Protein AF-A0A916ARJ5-F1 (afdb_monomer_lite)

pLDDT: mean 76.57, std 16.48, range [27.81, 95.62]

Sequence (189 aa):
MEVGPKFLLAALRKKIKDEGLCYSALSEKSGIPLSSIKRHLHNPSLGLDKVLLYLNYLNTDLIELANLANQLQHENEQMLTQEQSALFLEHPYLLDFIYMVTSRNLAPKEIAQMYGLTETSLRFYLRIAEMLGYVEDFGDGLFYRSGRRFLLEEGSALDSLFRERFQKESLSHNINPGICVGRIRLTDS

Foldseek 3Di:
DDFQLQLLLVLLVVQCVVVVHDLVNVCVVLVPDSVVSVVQSPDSPRDPVVSQSSVVVTPDDPVRSRVSSVCVLCVLEDEDDPVRLVVCVVVVVLVVLLCCCAAVVDDLVVVCVVVVNDPVRSVVSQVVCVVVPQWDDPPVDIDGPRRRAYEYDPPPPSNVVVVVVLVVVCVPDPDRDPDDRDYDDDDDD

Radius of gyration: 21.28 Å; chains: 1; bounding box: 46×42×62 Å

Structure (mmCIF, N/CA/C/O backbone):
data_AF-A0A916ARJ5-F1
#
_entry.id   AF-A0A916ARJ5-F1
#
loop_
_atom_site.group_PDB
_atom_site.id
_atom_site.type_symbol
_atom_site.label_atom_id
_atom_site.label_alt_id
_atom_site.label_comp_id
_atom_site.label_asym_id
_atom_site.label_entity_id
_atom_site.label_seq_id
_atom_site.pdbx_PDB_ins_code
_atom_site.Cartn_x
_atom_site.Cartn_y
_atom_site.Cartn_z
_atom_site.occupancy
_atom_site.B_iso_or_equiv
_atom_site.auth_seq_id
_atom_site.auth_comp_id
_atom_site.auth_asym_id
_atom_site.auth_atom_id
_atom_site.pdbx_PDB_model_num
ATOM 1 N N . MET A 1 1 ? -13.486 12.201 -2.885 1.00 54.56 1 MET A N 1
ATOM 2 C CA . MET A 1 1 ? -12.411 11.378 -2.293 1.00 54.56 1 MET A CA 1
ATOM 3 C C . MET A 1 1 ? -12.880 9.936 -2.278 1.00 54.56 1 MET A C 1
ATOM 5 O O . MET A 1 1 ? -13.875 9.658 -1.621 1.00 54.56 1 MET A O 1
ATOM 9 N N . GLU A 1 2 ? -12.231 9.047 -3.027 1.00 68.94 2 GLU A N 1
ATOM 10 C CA . GLU A 1 2 ? -12.530 7.612 -2.981 1.00 68.94 2 GLU A CA 1
ATOM 11 C C . GLU A 1 2 ? -11.503 6.929 -2.068 1.00 68.94 2 GLU A C 1
ATOM 13 O O . GLU A 1 2 ? -10.339 6.749 -2.430 1.00 68.94 2 GLU A O 1
ATOM 18 N N . VAL A 1 3 ? -11.919 6.620 -0.837 1.00 73.06 3 VAL A N 1
ATOM 19 C CA . VAL A 1 3 ? -11.059 6.005 0.180 1.00 73.06 3 VAL A CA 1
ATOM 20 C C . VAL A 1 3 ? -11.433 4.536 0.331 1.00 73.06 3 VAL A C 1
ATOM 22 O O . VAL A 1 3 ? -12.582 4.200 0.618 1.00 73.06 3 VAL A O 1
ATOM 25 N N . GLY A 1 4 ? -10.457 3.645 0.164 1.00 77.94 4 GLY A N 1
ATOM 26 C CA . GLY A 1 4 ? -10.676 2.208 0.287 1.00 77.94 4 GLY A CA 1
ATOM 27 C C . GLY A 1 4 ? -11.067 1.800 1.721 1.00 77.94 4 GLY A C 1
ATOM 28 O O . GLY A 1 4 ? -10.430 2.262 2.672 1.00 77.94 4 GLY A O 1
ATOM 29 N N . PRO A 1 5 ? -12.019 0.861 1.922 1.00 82.00 5 PRO A N 1
ATOM 30 C CA . PRO A 1 5 ? -12.473 0.433 3.256 1.00 82.00 5 PRO A CA 1
ATOM 31 C C . PRO A 1 5 ? -11.344 -0.025 4.194 1.00 82.00 5 PRO A C 1
ATOM 33 O O . PRO A 1 5 ? -11.346 0.262 5.392 1.00 82.00 5 PRO A O 1
ATOM 36 N N . LYS A 1 6 ? -10.312 -0.672 3.636 1.00 85.50 6 LYS A N 1
ATOM 37 C CA . LYS A 1 6 ? -9.121 -1.100 4.385 1.00 85.50 6 LYS A CA 1
ATOM 38 C C . LYS A 1 6 ? -8.342 0.068 5.005 1.00 85.50 6 LYS A C 1
ATOM 40 O O . LYS A 1 6 ? -7.761 -0.098 6.076 1.00 85.50 6 LYS A O 1
ATOM 45 N N . PHE A 1 7 ? -8.330 1.231 4.349 1.00 87.94 7 PHE A N 1
ATOM 46 C CA . PHE A 1 7 ? -7.612 2.419 4.810 1.00 87.94 7 PHE A CA 1
ATOM 47 C C . PHE A 1 7 ? -8.403 3.180 5.868 1.00 87.94 7 PHE A C 1
ATOM 49 O O . PHE A 1 7 ? -7.803 3.643 6.830 1.00 87.94 7 PHE A O 1
ATOM 56 N N . LEU A 1 8 ? -9.737 3.205 5.776 1.00 89.94 8 LEU A N 1
ATOM 57 C CA . LEU A 1 8 ? -10.593 3.680 6.871 1.00 89.94 8 LEU A CA 1
ATOM 58 C C . LEU A 1 8 ? -10.377 2.854 8.146 1.00 89.94 8 LEU A C 1
ATOM 60 O O . LEU A 1 8 ? -10.188 3.411 9.226 1.00 89.94 8 LEU A O 1
ATOM 64 N N . LEU A 1 9 ? -10.309 1.524 8.025 1.00 92.00 9 LEU A N 1
ATOM 65 C CA . LEU A 1 9 ? -10.006 0.648 9.160 1.00 92.00 9 LEU A CA 1
ATOM 66 C C . LEU A 1 9 ? -8.582 0.853 9.706 1.00 92.00 9 LEU A C 1
ATOM 68 O O . LEU A 1 9 ? -8.347 0.755 10.912 1.00 92.00 9 LEU A O 1
ATOM 72 N N . ALA A 1 10 ? -7.606 1.100 8.829 1.00 90.44 10 ALA A N 1
ATOM 73 C CA . ALA A 1 10 ? -6.240 1.419 9.237 1.00 90.44 10 ALA A CA 1
ATOM 74 C C . ALA A 1 10 ? -6.170 2.763 9.979 1.00 90.44 10 ALA A C 1
ATOM 76 O O . ALA A 1 10 ? -5.564 2.821 11.048 1.00 90.44 10 ALA A O 1
ATOM 77 N N . ALA A 1 11 ? -6.849 3.795 9.473 1.00 93.12 11 ALA A N 1
ATOM 78 C CA . ALA A 1 11 ? -6.959 5.103 10.111 1.00 93.12 11 ALA A CA 1
ATOM 79 C C . ALA A 1 11 ? -7.606 5.002 11.492 1.00 93.12 11 ALA A C 1
ATOM 81 O O . ALA A 1 11 ? -7.073 5.543 12.456 1.00 93.12 11 ALA A O 1
ATOM 82 N N . LEU A 1 12 ? -8.689 4.227 11.617 1.00 93.75 12 LEU A N 1
ATOM 83 C CA . LEU A 1 12 ? -9.370 4.020 12.894 1.00 93.75 12 LEU A CA 1
ATOM 84 C C . LEU A 1 12 ? -8.442 3.369 13.925 1.00 93.75 12 LEU A C 1
ATOM 86 O O . LEU A 1 12 ? -8.331 3.838 15.054 1.00 93.75 12 LEU A O 1
ATOM 90 N N . ARG A 1 13 ? -7.715 2.316 13.529 1.00 93.31 13 ARG A N 1
ATOM 91 C CA . ARG A 1 13 ? -6.722 1.668 14.401 1.00 93.31 13 ARG A CA 1
ATOM 92 C C . ARG A 1 13 ? -5.575 2.602 14.778 1.00 93.31 13 ARG A C 1
ATOM 94 O O . ARG A 1 13 ? -5.137 2.569 15.926 1.00 93.31 13 ARG A O 1
ATOM 101 N N . LYS A 1 14 ? -5.095 3.412 13.830 1.00 92.69 14 LYS A N 1
ATOM 102 C CA . LYS A 1 14 ? -4.045 4.408 14.067 1.00 92.69 14 LYS A CA 1
ATOM 103 C C . LYS A 1 14 ? -4.509 5.443 15.088 1.00 92.69 14 LYS A C 1
ATOM 105 O O . LYS A 1 14 ? -3.827 5.634 16.082 1.00 92.69 14 LYS A O 1
ATOM 110 N N . LYS A 1 15 ? -5.718 5.985 14.935 1.00 93.81 15 LYS A N 1
ATOM 111 C CA . LYS A 1 15 ? -6.278 6.972 15.863 1.00 93.81 15 LYS A CA 1
ATOM 112 C C . LYS A 1 15 ? -6.472 6.426 17.281 1.00 93.81 15 LYS A C 1
ATOM 114 O O . LYS A 1 15 ? -6.083 7.083 18.238 1.00 93.81 15 LYS A O 1
ATOM 119 N N . ILE A 1 16 ? -6.969 5.192 17.414 1.00 91.88 16 ILE A N 1
ATOM 120 C CA . ILE A 1 16 ? -7.052 4.491 18.710 1.00 91.88 16 ILE A CA 1
ATOM 121 C C . ILE A 1 16 ? -5.672 4.427 19.384 1.00 91.88 16 ILE A C 1
ATOM 123 O O . ILE A 1 16 ? -5.545 4.711 20.573 1.00 91.88 16 ILE A O 1
ATOM 127 N N . LYS A 1 17 ? -4.632 4.074 18.618 1.00 90.75 17 LYS A N 1
ATOM 128 C CA . LYS A 1 17 ? -3.256 3.987 19.116 1.00 90.75 17 LYS A CA 1
ATOM 129 C C . LYS A 1 17 ? -2.689 5.360 19.496 1.00 90.75 17 LYS A C 1
ATOM 131 O O . LYS A 1 17 ? -2.067 5.468 20.549 1.00 90.75 17 LYS A O 1
ATOM 136 N N . ASP A 1 18 ? -2.899 6.375 18.662 1.00 91.31 18 ASP A N 1
ATOM 137 C CA . ASP A 1 18 ? -2.370 7.731 18.859 1.00 91.31 18 ASP A CA 1
ATOM 138 C C . ASP A 1 18 ? -2.982 8.412 20.096 1.00 91.31 18 ASP A C 1
ATOM 140 O O . ASP A 1 18 ? -2.311 9.184 20.773 1.00 91.31 18 ASP A O 1
ATOM 144 N N . GLU A 1 19 ? -4.221 8.066 20.455 1.00 90.44 19 GLU A N 1
ATOM 145 C CA . GLU A 1 19 ? -4.873 8.505 21.699 1.00 90.44 19 GLU A CA 1
ATOM 146 C C . GLU A 1 19 ? -4.485 7.664 22.931 1.00 90.44 19 GLU A C 1
ATOM 148 O O . GLU A 1 19 ? -5.045 7.834 24.015 1.00 90.44 19 GLU A O 1
ATOM 153 N N . GLY A 1 20 ? -3.538 6.730 22.789 1.00 85.81 20 GLY A N 1
ATOM 154 C CA . GLY A 1 20 ? -3.091 5.855 23.876 1.00 85.81 20 GLY A CA 1
ATOM 155 C C . GLY A 1 20 ? -4.162 4.870 24.354 1.00 85.81 20 GLY A C 1
ATOM 156 O O . GLY A 1 20 ? -4.025 4.279 25.427 1.00 85.81 20 GLY A O 1
ATOM 157 N N . LEU A 1 21 ? -5.235 4.676 23.581 1.00 86.62 21 LEU A N 1
ATOM 158 C CA . LEU A 1 21 ? -6.315 3.769 23.935 1.00 86.62 21 LEU A CA 1
ATOM 159 C C . LEU A 1 21 ? -5.951 2.341 23.534 1.00 86.62 21 LEU A C 1
ATOM 161 O O . LEU A 1 21 ? -5.657 2.023 22.383 1.00 86.62 21 LEU A O 1
ATOM 165 N N . CYS A 1 22 ? -6.031 1.437 24.500 1.00 88.88 22 CYS A N 1
ATOM 166 C CA . CYS A 1 22 ? -5.990 0.007 24.245 1.00 88.88 22 CYS A CA 1
ATOM 167 C C . CYS A 1 22 ? -7.409 -0.539 24.011 1.00 88.88 22 CYS A C 1
ATOM 169 O O . CYS A 1 22 ? -8.414 0.035 24.436 1.00 88.88 22 CYS A O 1
ATOM 171 N N . TYR A 1 23 ? -7.512 -1.695 23.350 1.00 91.12 23 TYR A N 1
ATOM 172 C CA . TYR A 1 23 ? -8.814 -2.318 23.083 1.00 91.12 23 TYR A CA 1
ATOM 173 C C . TYR A 1 23 ? -9.578 -2.695 24.361 1.00 91.12 23 TYR A C 1
ATOM 175 O O . TYR A 1 23 ? -10.805 -2.742 24.330 1.00 91.12 23 TYR A O 1
ATOM 183 N N . SER A 1 24 ? -8.884 -2.945 25.477 1.00 88.75 24 SER A N 1
ATOM 184 C CA . SER A 1 24 ? -9.519 -3.160 26.784 1.00 88.75 24 SER A CA 1
ATOM 185 C C . SER A 1 24 ? -10.183 -1.887 27.305 1.00 88.75 24 SER A C 1
ATOM 187 O O . SER A 1 24 ? -11.344 -1.944 27.689 1.00 88.75 24 SER A O 1
ATOM 189 N N . ALA A 1 25 ? -9.523 -0.729 27.204 1.00 89.50 25 ALA A N 1
ATOM 190 C CA . ALA A 1 25 ? -10.122 0.550 27.588 1.00 89.50 25 ALA A CA 1
ATOM 191 C C . ALA A 1 25 ? -11.364 0.880 26.742 1.00 89.50 25 ALA A C 1
ATOM 193 O O . ALA A 1 25 ? -12.365 1.367 27.263 1.00 89.50 25 ALA A O 1
ATOM 194 N N . LEU A 1 26 ? -11.339 0.572 25.441 1.00 91.19 26 LEU A N 1
ATOM 195 C CA . LEU A 1 26 ? -12.529 0.700 24.592 1.00 91.19 26 LEU A CA 1
ATOM 196 C C . LEU A 1 26 ? -13.641 -0.266 25.013 1.00 91.19 26 LEU A C 1
ATOM 198 O O . LEU A 1 26 ? -14.810 0.106 24.973 1.00 91.19 26 LEU A O 1
ATOM 202 N N . SER A 1 27 ? -13.296 -1.488 25.422 1.00 93.94 27 SER A N 1
ATOM 203 C CA . SER A 1 27 ? -14.258 -2.487 25.904 1.00 93.94 27 SER A CA 1
ATOM 204 C C . SER A 1 27 ? -14.985 -2.003 27.154 1.00 93.94 27 SER A C 1
ATOM 206 O O . SER A 1 27 ? -16.211 -2.042 27.197 1.00 93.94 27 SER A O 1
ATOM 208 N N . GLU A 1 28 ? -14.239 -1.463 28.116 1.00 91.62 28 GLU A N 1
ATOM 209 C CA . GLU A 1 28 ? -14.787 -0.898 29.351 1.00 91.62 28 GLU A CA 1
ATOM 210 C C . GLU A 1 28 ? -15.673 0.323 29.077 1.00 91.62 28 GLU A C 1
ATOM 212 O O . GLU A 1 28 ? -16.802 0.380 29.555 1.00 91.62 28 GLU A O 1
ATOM 217 N N . LYS A 1 29 ? -15.207 1.272 28.253 1.00 89.31 29 LYS A N 1
ATOM 218 C CA . LYS A 1 29 ? -15.955 2.505 27.943 1.00 89.31 29 LYS A CA 1
ATOM 219 C C . LYS A 1 29 ? -17.226 2.264 27.127 1.00 89.31 29 LYS A C 1
ATOM 221 O O . LYS A 1 29 ? -18.196 3.001 27.278 1.00 89.31 29 LYS A O 1
ATOM 226 N N . SER A 1 30 ? -17.212 1.274 26.236 1.00 89.50 30 SER A N 1
ATOM 227 C CA . SER A 1 30 ? -18.331 1.002 25.324 1.00 89.50 30 SER A CA 1
ATOM 228 C C . SER A 1 30 ? -19.288 -0.086 25.804 1.00 89.50 30 SER A C 1
ATOM 230 O O . SER A 1 30 ? -20.364 -0.243 25.233 1.00 89.50 30 SER A O 1
ATOM 232 N N . GLY A 1 31 ? -18.895 -0.881 26.805 1.00 90.12 31 GLY A N 1
ATOM 233 C CA . GLY A 1 31 ? -19.617 -2.090 27.208 1.00 90.12 31 GLY A CA 1
ATOM 234 C C . GLY A 1 31 ? -19.560 -3.224 26.171 1.00 90.12 31 GLY A C 1
ATOM 235 O O . GLY A 1 31 ? -20.192 -4.264 26.354 1.00 90.12 31 GLY A O 1
ATOM 236 N N . ILE A 1 32 ? -18.812 -3.058 25.073 1.00 93.06 32 ILE A N 1
ATOM 237 C CA . ILE A 1 32 ? -18.658 -4.077 24.032 1.00 93.06 32 ILE A CA 1
ATOM 238 C C . ILE A 1 32 ? -17.582 -5.070 24.476 1.00 93.06 32 ILE A C 1
ATOM 240 O O . ILE A 1 32 ? -16.477 -4.643 24.814 1.00 93.06 32 ILE A O 1
ATOM 244 N N . PRO A 1 33 ? -17.815 -6.391 24.392 1.00 95.62 33 PRO A N 1
ATOM 245 C CA . PRO A 1 33 ? -16.792 -7.379 24.717 1.00 95.62 33 PRO A CA 1
ATOM 246 C C . PRO A 1 33 ? -15.504 -7.189 23.905 1.00 95.62 33 PRO A C 1
ATOM 248 O O . PRO A 1 33 ? -15.544 -6.997 22.686 1.00 95.62 33 PRO A O 1
ATOM 251 N N . LEU A 1 34 ? -14.351 -7.329 24.563 1.00 93.62 34 LEU A N 1
ATOM 252 C CA . LEU A 1 34 ? -13.028 -7.191 23.943 1.00 93.62 34 LEU A CA 1
ATOM 253 C C . LEU A 1 34 ? -12.859 -8.065 22.687 1.00 93.62 34 LEU A C 1
ATOM 255 O O . LEU A 1 34 ? -12.257 -7.640 21.700 1.00 93.62 34 LEU A O 1
ATOM 259 N N . SER A 1 35 ? -13.410 -9.280 22.706 1.00 93.44 35 SER A N 1
ATOM 260 C CA . SER A 1 35 ? -13.413 -10.200 21.562 1.00 93.44 35 SER A CA 1
ATOM 261 C C . SER A 1 35 ? -14.139 -9.612 20.346 1.00 93.44 35 SER A C 1
ATOM 263 O O . SER A 1 35 ? -13.630 -9.683 19.226 1.00 93.44 35 SER A O 1
ATOM 265 N N . SER A 1 36 ? -15.285 -8.966 20.563 1.00 93.56 36 SER A N 1
ATOM 266 C CA . SER A 1 36 ? -16.051 -8.280 19.521 1.00 93.56 36 SER A CA 1
ATOM 267 C C . SER A 1 36 ? -15.306 -7.066 18.975 1.00 93.56 36 SER A C 1
ATOM 269 O O . SER A 1 36 ? -15.271 -6.894 17.759 1.00 93.56 36 SER A O 1
ATOM 271 N N . ILE A 1 37 ? -14.651 -6.273 19.833 1.00 93.69 37 ILE A N 1
ATOM 272 C CA . ILE A 1 37 ? -13.822 -5.137 19.397 1.00 93.69 37 ILE A CA 1
ATOM 273 C C . ILE A 1 37 ? -12.684 -5.610 18.497 1.00 93.69 37 ILE A C 1
ATOM 275 O O . ILE A 1 37 ? -12.519 -5.095 17.394 1.00 93.69 37 ILE A O 1
ATOM 279 N N . LYS A 1 38 ? -11.937 -6.637 18.919 1.00 91.88 38 LYS A N 1
ATOM 280 C CA . LYS A 1 38 ? -10.861 -7.213 18.100 1.00 91.88 38 LYS A CA 1
ATOM 281 C C . LYS A 1 38 ? -11.391 -7.699 16.753 1.00 91.88 38 LYS A C 1
ATOM 283 O O . LYS A 1 38 ? -10.796 -7.378 15.728 1.00 91.88 38 LYS A O 1
ATOM 288 N N . ARG A 1 39 ? -12.527 -8.408 16.744 1.00 92.75 39 ARG A N 1
ATOM 289 C CA . ARG A 1 39 ? -13.174 -8.882 15.512 1.00 92.75 39 ARG A CA 1
ATOM 290 C C . ARG A 1 39 ? -13.582 -7.727 14.596 1.00 92.75 39 ARG A C 1
ATOM 292 O O . ARG A 1 39 ? -13.386 -7.819 13.392 1.00 92.75 39 ARG A O 1
ATOM 299 N N . HIS A 1 40 ? -14.146 -6.652 15.143 1.00 93.31 40 HIS A N 1
ATOM 300 C CA . HIS A 1 40 ? -14.531 -5.471 14.370 1.00 93.31 40 HIS A CA 1
ATOM 301 C C . HIS A 1 40 ? -13.309 -4.768 13.771 1.00 93.31 40 HIS A C 1
ATOM 303 O O . HIS A 1 40 ? -13.268 -4.545 12.566 1.00 93.31 40 HIS A O 1
ATOM 309 N N . LEU A 1 41 ? -12.287 -4.491 14.584 1.00 91.00 41 LEU A N 1
ATOM 310 C CA . LEU A 1 41 ? -11.112 -3.716 14.175 1.00 91.00 41 LEU A CA 1
ATOM 311 C C . LEU A 1 41 ? -10.137 -4.475 13.255 1.00 91.00 41 LEU A C 1
ATOM 313 O O . LEU A 1 41 ? -9.185 -3.880 12.757 1.00 91.00 41 LEU A O 1
ATOM 317 N N . HIS A 1 42 ? -10.377 -5.762 12.995 1.00 88.81 42 HIS A N 1
ATOM 318 C CA . HIS A 1 42 ? -9.633 -6.561 12.012 1.00 88.81 42 HIS A CA 1
ATOM 319 C C . HIS A 1 42 ? -10.476 -6.960 10.793 1.00 88.81 42 HIS A C 1
ATOM 321 O O . HIS A 1 42 ? -9.959 -7.616 9.893 1.00 88.81 42 HIS A O 1
ATOM 327 N N . ASN A 1 43 ? -11.754 -6.570 10.736 1.00 87.75 43 ASN A N 1
ATOM 328 C CA . ASN A 1 43 ? -12.622 -6.880 9.607 1.00 87.75 43 ASN A CA 1
ATOM 329 C C . ASN A 1 43 ? -12.605 -5.728 8.581 1.00 87.75 43 ASN A C 1
ATOM 331 O O . ASN A 1 43 ? -13.153 -4.667 8.877 1.00 87.75 43 ASN A O 1
ATOM 335 N N . PRO A 1 44 ? -12.043 -5.916 7.369 1.00 76.50 44 PRO A N 1
ATOM 336 C CA . PRO A 1 44 ? -12.000 -4.877 6.334 1.00 76.50 44 PRO A CA 1
ATOM 337 C C . PRO A 1 44 ? -13.387 -4.450 5.822 1.00 76.50 44 PRO A C 1
ATOM 339 O O . PRO A 1 44 ? -13.501 -3.397 5.203 1.00 76.50 44 PRO A O 1
ATOM 342 N N . SER A 1 45 ? -14.434 -5.229 6.105 1.00 82.56 45 SER A N 1
ATOM 343 C CA . SER A 1 45 ? -15.838 -4.930 5.794 1.00 82.56 45 SER A CA 1
ATOM 344 C C . SER A 1 45 ? -16.598 -4.391 7.013 1.00 82.56 45 SER A C 1
ATOM 346 O O . SER A 1 45 ? -17.767 -4.718 7.224 1.00 82.56 45 SER A O 1
ATOM 348 N N . LEU A 1 46 ? -15.932 -3.610 7.868 1.00 87.31 46 LEU A N 1
ATOM 349 C CA . LEU A 1 46 ? -16.570 -2.970 9.015 1.00 87.31 46 LEU A CA 1
ATOM 350 C C . LEU A 1 46 ? -17.626 -1.960 8.537 1.00 87.31 46 LEU A C 1
ATOM 352 O O . LEU A 1 46 ? -17.305 -1.021 7.813 1.00 87.31 46 LEU A O 1
ATOM 356 N N . GLY A 1 47 ? -18.880 -2.159 8.948 1.00 87.56 47 GLY A N 1
ATOM 357 C CA . GLY A 1 47 ? -19.979 -1.253 8.617 1.00 87.56 47 GLY A CA 1
ATOM 358 C C . GLY A 1 47 ? -19.776 0.156 9.183 1.00 87.56 47 GLY A C 1
ATOM 359 O O . GLY A 1 47 ? -19.150 0.335 10.233 1.00 87.56 47 GLY A O 1
ATOM 360 N N . LEU A 1 48 ? -20.314 1.158 8.480 1.00 88.25 48 LEU A N 1
ATOM 361 C CA . LEU A 1 48 ? -20.221 2.570 8.868 1.00 88.25 48 LEU A CA 1
ATOM 362 C C . LEU A 1 48 ? -20.823 2.829 10.257 1.00 88.25 48 LEU A C 1
ATOM 364 O O . LEU A 1 48 ? -20.279 3.618 11.020 1.00 88.25 48 LEU A O 1
ATOM 368 N N . ASP A 1 49 ? -21.888 2.113 10.614 1.00 90.81 49 ASP A N 1
ATOM 369 C CA . ASP A 1 49 ? -22.507 2.122 11.943 1.00 90.81 49 ASP A CA 1
ATOM 370 C C . ASP A 1 49 ? -21.481 1.873 13.060 1.00 90.81 49 ASP A C 1
ATOM 372 O O . ASP A 1 49 ? -21.424 2.603 14.049 1.00 90.81 49 ASP A O 1
ATOM 376 N N . LYS A 1 50 ? -20.608 0.882 12.872 1.00 91.81 50 LYS A N 1
ATOM 377 C CA . LYS A 1 50 ? -19.564 0.538 13.841 1.00 91.81 50 LYS A CA 1
ATOM 378 C C . LYS A 1 50 ? -18.404 1.517 13.810 1.00 91.81 50 LYS A C 1
ATOM 380 O O . LYS A 1 50 ? -17.808 1.762 14.853 1.00 91.81 50 LYS A O 1
ATOM 385 N N . VAL A 1 51 ? -18.078 2.071 12.644 1.00 92.06 51 VAL A N 1
ATOM 386 C CA . VAL A 1 51 ? -17.080 3.145 12.548 1.00 92.06 51 VAL A CA 1
ATOM 387 C C . VAL A 1 51 ? -17.539 4.331 13.391 1.00 92.06 51 VAL A C 1
ATOM 389 O O . VAL A 1 51 ? -16.822 4.719 14.307 1.00 92.06 51 VAL A O 1
ATOM 392 N N . LEU A 1 52 ? -18.758 4.828 13.160 1.00 92.50 52 LEU A N 1
ATOM 393 C CA . LEU A 1 52 ? -19.346 5.935 13.919 1.00 92.50 52 LEU A CA 1
ATOM 394 C C . LEU A 1 52 ? -19.418 5.630 15.422 1.00 92.50 52 LEU A C 1
ATOM 396 O O . LEU A 1 52 ? -19.086 6.485 16.238 1.00 92.50 52 LEU A O 1
ATOM 400 N N . LEU A 1 53 ? -19.772 4.395 15.793 1.00 92.81 53 LEU A N 1
ATOM 401 C CA . LEU A 1 53 ? -19.756 3.946 17.186 1.00 92.81 53 LEU A CA 1
ATOM 402 C C . LEU A 1 53 ? -18.381 4.122 17.839 1.00 92.81 53 LEU A C 1
ATOM 404 O O . LEU A 1 53 ? -18.312 4.606 18.963 1.00 92.81 53 LEU A O 1
ATOM 408 N N . TYR A 1 54 ? -17.294 3.734 17.165 1.00 92.62 54 TYR A N 1
ATOM 409 C CA . TYR A 1 54 ? -15.947 3.897 17.717 1.00 92.62 54 TYR A CA 1
ATOM 410 C C . TYR A 1 54 ? -15.499 5.357 17.752 1.00 92.62 54 TYR A C 1
ATOM 412 O O . TYR A 1 54 ? -14.804 5.729 18.695 1.00 92.62 54 TYR A O 1
ATOM 420 N N . LEU A 1 55 ? -15.924 6.184 16.791 1.00 93.00 55 LEU A N 1
ATOM 421 C CA . LEU A 1 55 ? -15.611 7.616 16.796 1.00 93.00 55 LEU A CA 1
ATOM 422 C C . LEU A 1 55 ? -16.174 8.330 18.030 1.00 93.00 55 LEU A C 1
ATOM 424 O O . LEU A 1 55 ? -15.513 9.216 18.547 1.00 93.00 55 LEU A O 1
ATOM 428 N N . ASN A 1 56 ? -17.304 7.881 18.589 1.00 92.06 56 ASN A N 1
ATOM 429 C CA . ASN A 1 56 ? -17.843 8.438 19.841 1.00 92.06 56 ASN A CA 1
ATOM 430 C C . ASN A 1 56 ? -16.900 8.293 21.053 1.00 92.06 56 ASN A C 1
ATOM 432 O O . ASN A 1 56 ? -17.111 8.942 22.076 1.00 92.06 56 ASN A O 1
ATOM 436 N N . TYR A 1 57 ? -15.895 7.417 20.972 1.00 92.06 57 TYR A N 1
ATOM 437 C CA . TYR A 1 57 ? -14.904 7.196 22.030 1.00 92.06 57 TYR A CA 1
ATOM 438 C C . TYR A 1 57 ? -13.529 7.781 21.699 1.00 92.06 57 TYR A C 1
ATOM 440 O O . TYR A 1 57 ? -12.597 7.589 22.482 1.00 92.06 57 TYR A O 1
ATOM 448 N N . LEU A 1 58 ? -13.410 8.450 20.552 1.00 90.38 58 LEU A N 1
ATOM 449 C CA . LEU A 1 58 ? -12.189 9.061 20.045 1.00 90.38 58 LEU A CA 1
ATOM 450 C C . LEU A 1 58 ? -12.387 10.569 19.930 1.00 90.38 58 LEU A C 1
ATOM 452 O O . LEU A 1 58 ? -13.494 11.050 19.702 1.00 90.38 58 LEU A O 1
ATOM 456 N N . ASN A 1 59 ? -11.306 11.329 20.046 1.00 89.88 59 ASN A N 1
ATOM 457 C CA . ASN A 1 59 ? -11.335 12.761 19.778 1.00 89.88 59 ASN A CA 1
ATOM 458 C C . ASN A 1 59 ? -11.142 13.011 18.275 1.00 89.88 59 ASN A C 1
ATOM 460 O O . ASN A 1 59 ? -10.086 13.482 17.836 1.00 89.88 59 ASN A O 1
ATOM 464 N N . THR A 1 60 ? -12.131 12.591 17.481 1.00 92.62 60 THR A N 1
ATOM 465 C CA . THR A 1 60 ? -12.126 12.761 16.026 1.00 92.62 60 THR A CA 1
ATOM 466 C C . THR A 1 60 ? -13.521 12.640 15.423 1.00 92.62 60 THR A C 1
ATOM 468 O O . THR A 1 60 ? -14.419 12.063 16.035 1.00 92.62 60 THR A O 1
ATOM 471 N N . ASP A 1 61 ? -13.692 13.119 14.194 1.00 93.38 61 ASP A N 1
ATOM 472 C CA . ASP A 1 61 ? -14.917 12.932 13.418 1.00 93.38 61 ASP A CA 1
ATOM 473 C C . ASP A 1 61 ? -14.693 12.099 12.141 1.00 93.38 61 ASP A C 1
ATOM 475 O O . ASP A 1 61 ? -13.595 11.623 11.839 1.00 93.38 61 ASP A O 1
ATOM 479 N N . LEU A 1 62 ? -15.771 11.870 11.384 1.00 92.56 62 LEU A N 1
ATOM 480 C CA . LEU A 1 62 ? -15.710 11.077 10.156 1.00 92.56 62 LEU A CA 1
ATOM 481 C C . LEU A 1 62 ? -14.871 11.754 9.059 1.00 92.56 62 LEU A C 1
ATOM 483 O O . LEU A 1 62 ? -14.254 11.054 8.256 1.00 92.56 62 LEU A O 1
ATOM 487 N N . ILE A 1 63 ? -14.849 13.087 9.010 1.00 92.50 63 ILE A N 1
ATOM 488 C CA . ILE A 1 63 ? -14.108 13.861 8.008 1.00 92.50 63 ILE A CA 1
ATOM 489 C C . ILE A 1 63 ? -12.611 13.746 8.294 1.00 92.50 63 ILE A C 1
ATOM 491 O O . ILE A 1 63 ? -11.836 13.405 7.401 1.00 92.50 63 ILE A O 1
ATOM 495 N N . GLU A 1 64 ? -12.200 13.953 9.542 1.00 93.56 64 GLU A N 1
ATOM 496 C CA . GLU A 1 64 ? -10.821 13.775 9.992 1.00 93.56 64 GLU A CA 1
ATOM 497 C C . GLU A 1 64 ? -10.337 12.339 9.780 1.00 93.56 64 GLU A C 1
ATOM 499 O O . GLU A 1 64 ? -9.237 12.120 9.264 1.00 93.56 64 GLU A O 1
ATOM 504 N N . LEU A 1 65 ? -11.177 11.351 10.103 1.00 94.12 65 LEU A N 1
ATOM 505 C CA . LEU A 1 65 ? -10.866 9.946 9.864 1.00 94.12 65 LEU A CA 1
ATOM 506 C C . LEU A 1 65 ? -10.695 9.652 8.367 1.00 94.12 65 LEU A C 1
ATOM 508 O O . LEU A 1 65 ? -9.762 8.945 7.984 1.00 94.12 65 LEU A O 1
ATOM 512 N N . ALA A 1 66 ? -11.572 10.192 7.516 1.00 91.69 66 ALA A N 1
ATOM 513 C CA . ALA A 1 66 ? -11.484 10.041 6.067 1.00 91.69 66 ALA A CA 1
ATOM 514 C C . ALA A 1 66 ? -10.229 10.717 5.499 1.00 91.69 66 ALA A C 1
ATOM 516 O O . ALA A 1 66 ? -9.582 10.150 4.619 1.00 91.69 66 ALA A O 1
ATOM 517 N N . ASN A 1 67 ? -9.839 11.878 6.030 1.00 91.25 67 ASN A N 1
ATOM 518 C CA . ASN A 1 67 ? -8.600 12.562 5.665 1.00 91.25 67 ASN A CA 1
ATOM 519 C C . ASN A 1 67 ? -7.368 11.742 6.057 1.00 91.25 67 ASN A C 1
ATOM 521 O O . ASN A 1 67 ? -6.481 11.546 5.228 1.00 91.25 67 ASN A O 1
ATOM 525 N N . LEU A 1 68 ? -7.332 11.194 7.275 1.00 91.56 68 LEU A N 1
ATOM 526 C CA . LEU A 1 68 ? -6.253 10.308 7.717 1.00 91.56 68 LEU A CA 1
ATOM 527 C C . LEU A 1 68 ? -6.194 9.033 6.868 1.00 91.56 68 LEU A C 1
ATOM 529 O O . LEU A 1 68 ? -5.120 8.590 6.473 1.00 91.56 68 LEU A O 1
ATOM 533 N N . ALA A 1 69 ? -7.342 8.443 6.551 1.00 89.38 69 ALA A N 1
ATOM 534 C CA . ALA A 1 69 ? -7.414 7.277 5.684 1.00 89.38 69 ALA A CA 1
ATOM 535 C C . ALA A 1 69 ? -6.932 7.591 4.262 1.00 89.38 69 ALA A C 1
ATOM 537 O O . ALA A 1 69 ? -6.225 6.782 3.667 1.00 89.38 69 ALA A O 1
ATOM 538 N N . ASN A 1 70 ? -7.250 8.779 3.744 1.00 85.38 70 ASN A N 1
ATOM 539 C CA . ASN A 1 70 ? -6.728 9.261 2.474 1.00 85.38 70 ASN A CA 1
ATOM 540 C C . ASN A 1 70 ? -5.205 9.441 2.532 1.00 85.38 70 ASN A C 1
ATOM 542 O O . ASN A 1 70 ? -4.510 8.966 1.643 1.00 85.38 70 ASN A O 1
ATOM 546 N N . GLN A 1 71 ? -4.670 10.035 3.600 1.00 84.88 71 GLN A N 1
ATOM 547 C CA . GLN A 1 71 ? -3.223 10.143 3.804 1.00 84.88 71 GLN A CA 1
ATOM 548 C C . GLN A 1 71 ? -2.561 8.765 3.837 1.00 84.88 71 GLN A C 1
ATOM 550 O O . GLN A 1 71 ? -1.627 8.541 3.086 1.00 84.88 71 GLN A O 1
ATOM 555 N N . LEU A 1 72 ? -3.080 7.812 4.616 1.00 84.75 72 LEU A N 1
ATOM 556 C CA . LEU A 1 72 ? -2.556 6.440 4.671 1.00 84.75 72 LEU A CA 1
ATOM 557 C C . LEU A 1 72 ? -2.663 5.705 3.325 1.00 84.75 72 LEU A C 1
ATOM 559 O O . LEU A 1 72 ? -1.824 4.866 3.005 1.00 84.75 72 LEU A O 1
ATOM 563 N N . GLN A 1 73 ? -3.699 6.000 2.536 1.00 80.25 73 GLN A N 1
ATOM 564 C CA . GLN A 1 73 ? -3.866 5.447 1.193 1.00 80.25 73 GLN A CA 1
ATOM 565 C C . GLN A 1 73 ? -2.794 5.951 0.225 1.00 80.25 73 GLN A C 1
ATOM 567 O O . GLN A 1 73 ? -2.353 5.174 -0.622 1.00 80.25 73 GLN A O 1
ATOM 572 N N . HIS A 1 74 ? -2.366 7.205 0.382 1.00 73.25 74 HIS A N 1
ATOM 573 C CA . HIS A 1 74 ? -1.403 7.867 -0.497 1.00 73.25 74 HIS A CA 1
ATOM 574 C C . HIS A 1 74 ? -0.001 8.004 0.141 1.00 73.25 74 HIS A C 1
ATOM 576 O O . HIS A 1 74 ? 0.908 8.523 -0.488 1.00 73.25 74 HIS A O 1
ATOM 582 N N . GLU A 1 75 ? 0.222 7.497 1.362 1.00 71.44 75 GLU A N 1
ATOM 583 C CA . GLU A 1 75 ? 1.493 7.605 2.113 1.00 71.44 75 GLU A CA 1
ATOM 584 C C . GLU A 1 75 ? 2.668 6.950 1.371 1.00 71.44 75 GLU A C 1
ATOM 586 O O . GLU A 1 75 ? 3.821 7.343 1.530 1.00 71.44 75 GLU A O 1
ATOM 591 N N . ASN A 1 76 ? 2.368 5.964 0.524 1.00 63.06 76 ASN A N 1
ATOM 592 C CA . ASN A 1 76 ? 3.346 5.276 -0.314 1.00 63.06 76 ASN A CA 1
ATOM 593 C C . ASN A 1 76 ? 3.391 5.806 -1.757 1.00 63.06 76 ASN A C 1
ATOM 595 O O . ASN A 1 76 ? 4.079 5.222 -2.596 1.00 63.06 76 ASN A O 1
ATOM 599 N N . GLU A 1 77 ? 2.647 6.866 -2.073 1.00 67.12 77 GLU A N 1
ATOM 600 C CA . GLU A 1 77 ? 2.699 7.522 -3.376 1.00 67.12 77 GLU A CA 1
ATOM 601 C C . GLU A 1 77 ? 3.805 8.575 -3.345 1.00 67.12 77 GLU A C 1
ATOM 603 O O . GLU A 1 77 ? 3.761 9.538 -2.581 1.00 67.12 77 GLU A O 1
ATOM 608 N N . GLN A 1 78 ? 4.844 8.359 -4.148 1.00 63.84 78 GLN A N 1
ATOM 609 C CA . GLN A 1 78 ? 5.967 9.282 -4.269 1.00 63.84 78 GLN A CA 1
ATOM 610 C C . GLN A 1 78 ? 6.135 9.661 -5.736 1.00 63.84 78 GLN A C 1
ATOM 612 O O . GLN A 1 78 ? 6.171 8.794 -6.614 1.00 63.84 78 GLN A O 1
ATOM 617 N N . MET A 1 79 ? 6.242 10.967 -5.985 1.00 66.69 79 MET A N 1
ATOM 618 C CA . MET A 1 79 ? 6.709 11.472 -7.272 1.00 66.69 79 MET A CA 1
ATOM 619 C C . MET A 1 79 ? 8.139 10.995 -7.489 1.00 66.69 79 MET A C 1
ATOM 621 O O . MET A 1 79 ? 8.959 11.040 -6.566 1.00 66.69 79 MET A O 1
ATOM 625 N N . LEU A 1 80 ? 8.433 10.545 -8.705 1.00 73.19 80 LEU A N 1
ATOM 626 C CA . LEU A 1 80 ? 9.806 10.236 -9.072 1.00 73.19 80 LEU A CA 1
ATOM 627 C C . LEU A 1 80 ? 10.660 11.501 -9.010 1.00 73.19 80 LEU A C 1
ATOM 629 O O . LEU A 1 80 ? 10.275 12.552 -9.522 1.00 73.19 80 LEU A O 1
ATOM 633 N N . THR A 1 81 ? 11.849 11.394 -8.423 1.00 79.75 81 THR A N 1
ATOM 634 C CA . THR A 1 81 ? 12.842 12.467 -8.536 1.00 79.75 81 THR A CA 1
ATOM 635 C C . THR A 1 81 ? 13.328 12.581 -9.984 1.00 79.75 81 THR A C 1
ATOM 637 O O . THR A 1 81 ? 13.164 11.659 -10.792 1.00 79.75 81 THR A O 1
ATOM 640 N N . GLN A 1 82 ? 13.962 13.704 -10.335 1.00 78.00 82 GLN A N 1
ATOM 641 C CA . GLN A 1 82 ? 14.570 13.865 -11.662 1.00 78.00 82 GLN A CA 1
ATOM 642 C C . GLN A 1 82 ? 15.629 12.787 -11.937 1.00 78.00 82 GLN A C 1
ATOM 644 O O . GLN A 1 82 ? 15.659 12.222 -13.026 1.00 78.00 82 GLN A O 1
ATOM 649 N N . GLU A 1 83 ? 16.439 12.444 -10.933 1.00 82.31 83 GLU A N 1
ATOM 650 C CA . GLU A 1 83 ? 17.454 11.387 -11.027 1.00 82.31 83 GLU A CA 1
ATOM 651 C C . GLU A 1 83 ? 16.827 10.011 -11.281 1.00 82.31 83 GLU A C 1
ATOM 653 O O . GLU A 1 83 ? 17.270 9.275 -12.160 1.00 82.31 83 GLU A O 1
ATOM 658 N N . GLN A 1 84 ? 15.751 9.675 -10.560 1.00 80.06 84 GLN A N 1
ATOM 659 C CA . GLN A 1 84 ? 15.016 8.429 -10.784 1.00 80.06 84 GLN A CA 1
ATOM 660 C C . GLN A 1 84 ? 14.369 8.404 -12.170 1.00 80.06 84 GLN A C 1
ATOM 662 O O . GLN A 1 84 ? 14.417 7.387 -12.856 1.00 80.06 84 GLN A O 1
ATOM 667 N N . SER A 1 85 ? 13.795 9.526 -12.607 1.00 81.75 85 SER A N 1
ATOM 668 C CA . SER A 1 85 ? 13.188 9.634 -13.934 1.00 81.75 85 SER A CA 1
ATOM 669 C C . SER A 1 85 ? 14.222 9.427 -15.043 1.00 81.75 85 SER A C 1
ATOM 671 O O . SER A 1 85 ? 13.955 8.682 -15.981 1.00 81.75 85 SER A O 1
ATOM 673 N N . ALA A 1 86 ? 15.417 10.014 -14.914 1.00 85.50 86 ALA A N 1
ATOM 674 C CA . ALA A 1 86 ? 16.525 9.792 -15.843 1.00 85.50 86 ALA A CA 1
ATOM 675 C C . ALA A 1 86 ? 16.984 8.324 -15.848 1.00 85.50 86 ALA A C 1
ATOM 677 O O . ALA A 1 86 ? 17.111 7.725 -16.915 1.00 85.50 86 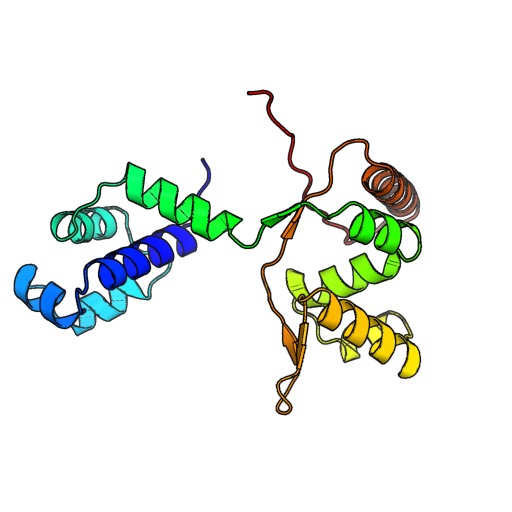ALA A O 1
ATOM 678 N N . LEU A 1 87 ? 17.129 7.709 -14.670 1.00 84.94 87 LEU A N 1
ATOM 679 C CA . LEU A 1 87 ? 17.483 6.293 -14.546 1.00 84.94 87 LEU A CA 1
ATOM 680 C C . LEU A 1 87 ? 16.472 5.383 -15.261 1.00 84.94 87 LEU A C 1
ATOM 682 O O . LEU A 1 87 ? 16.862 4.463 -15.977 1.00 84.94 87 LEU A O 1
ATOM 686 N N . PHE A 1 88 ? 15.171 5.627 -15.091 1.00 84.44 88 PHE A N 1
ATOM 687 C CA . PHE A 1 88 ? 14.136 4.826 -15.749 1.00 84.44 88 PHE A CA 1
ATOM 688 C C . PHE A 1 88 ? 13.998 5.127 -17.243 1.00 84.44 88 PHE A C 1
ATOM 690 O O . PHE A 1 88 ? 13.563 4.256 -17.990 1.00 84.44 88 PHE A O 1
ATOM 697 N N . LEU A 1 89 ? 14.394 6.313 -17.706 1.00 84.44 89 LEU A N 1
ATOM 698 C CA . LEU A 1 89 ? 14.503 6.598 -19.137 1.00 84.44 89 LEU A CA 1
ATOM 699 C C . LEU A 1 89 ? 15.624 5.785 -19.792 1.00 84.44 89 LEU A C 1
ATOM 701 O O . LEU A 1 89 ? 15.427 5.231 -20.872 1.00 84.44 89 LEU A O 1
ATOM 705 N N . GLU A 1 90 ? 16.780 5.687 -19.134 1.00 84.25 90 GLU A N 1
ATOM 706 C CA . GLU A 1 90 ? 17.926 4.906 -19.616 1.00 84.25 90 GLU A CA 1
ATOM 707 C C . GLU A 1 90 ? 17.702 3.393 -19.473 1.00 84.25 90 GLU A C 1
ATOM 709 O O . GLU A 1 90 ? 18.133 2.595 -20.313 1.00 84.25 90 GLU A O 1
ATOM 714 N N . HIS A 1 91 ? 16.993 2.982 -18.420 1.00 82.44 91 HIS A N 1
ATOM 715 C CA . HIS A 1 91 ? 16.738 1.583 -18.082 1.00 82.44 91 HIS A CA 1
ATOM 716 C C . HIS A 1 91 ? 15.240 1.303 -17.871 1.00 82.44 91 HIS A C 1
ATOM 718 O O . HIS A 1 91 ? 14.823 0.931 -16.775 1.00 82.44 91 HIS A O 1
ATOM 724 N N . PRO A 1 92 ? 14.399 1.401 -18.912 1.00 78.44 92 PRO A N 1
ATOM 725 C CA . PRO A 1 92 ? 12.943 1.334 -18.753 1.00 78.44 92 PRO A CA 1
ATOM 726 C C . PRO A 1 92 ? 12.428 -0.025 -18.262 1.00 78.44 92 PRO A C 1
ATOM 728 O O . PRO A 1 92 ? 11.481 -0.072 -17.483 1.00 78.44 92 PRO A O 1
ATOM 731 N N . TYR A 1 93 ? 13.105 -1.127 -18.607 1.00 82.94 93 TYR A N 1
ATOM 732 C CA . TYR A 1 93 ? 12.747 -2.467 -18.115 1.00 82.94 93 TYR A CA 1
ATOM 733 C C . TYR A 1 93 ? 12.979 -2.654 -16.607 1.00 82.94 93 TYR A C 1
ATOM 735 O O . TYR A 1 93 ? 12.408 -3.560 -16.001 1.00 82.94 93 TYR A O 1
ATOM 743 N N . LEU A 1 94 ? 13.791 -1.795 -15.978 1.00 83.69 94 LEU A N 1
ATOM 744 C CA . LEU A 1 94 ? 13.945 -1.781 -14.524 1.00 83.69 94 LEU A CA 1
ATOM 745 C C . LEU A 1 94 ? 12.632 -1.371 -13.846 1.00 83.69 94 LEU A C 1
ATOM 747 O O . LEU A 1 94 ? 12.269 -1.956 -12.826 1.00 83.69 94 LEU A O 1
ATOM 751 N N . LEU A 1 95 ? 11.912 -0.394 -14.410 1.00 80.19 95 LEU A N 1
ATOM 752 C CA . LEU A 1 95 ? 10.625 0.029 -13.861 1.00 80.19 95 LEU A CA 1
ATOM 753 C C . LEU A 1 95 ? 9.591 -1.093 -13.979 1.00 80.19 95 LEU A C 1
ATOM 755 O O . LEU A 1 95 ? 8.883 -1.370 -13.012 1.00 80.19 95 LEU A O 1
ATOM 759 N N . ASP A 1 96 ? 9.562 -1.784 -15.121 1.00 79.44 96 ASP A N 1
ATOM 760 C CA . ASP A 1 96 ? 8.685 -2.938 -15.346 1.00 79.44 96 ASP A CA 1
ATOM 761 C C . ASP A 1 96 ? 8.972 -4.055 -14.330 1.00 79.44 96 ASP A C 1
ATOM 763 O O . ASP A 1 96 ? 8.053 -4.602 -13.714 1.00 79.44 96 ASP A O 1
ATOM 767 N N . PHE A 1 97 ? 10.254 -4.352 -14.089 1.00 83.69 97 PHE A N 1
ATOM 768 C CA . PHE A 1 97 ? 10.676 -5.309 -13.067 1.00 83.69 97 PHE A CA 1
ATOM 769 C C . PHE A 1 97 ? 10.201 -4.903 -11.666 1.00 83.69 97 PHE A C 1
ATOM 771 O O . PHE A 1 97 ? 9.573 -5.706 -10.972 1.00 83.69 97 PHE A O 1
ATOM 778 N N . ILE A 1 98 ? 10.443 -3.654 -11.254 1.00 81.31 98 ILE A N 1
ATOM 779 C CA . ILE A 1 98 ? 10.016 -3.164 -9.936 1.00 81.31 98 ILE A CA 1
ATOM 780 C C . ILE A 1 98 ? 8.490 -3.214 -9.812 1.00 81.31 98 ILE A C 1
ATOM 782 O O . ILE A 1 98 ? 7.975 -3.616 -8.768 1.00 81.31 98 ILE A O 1
ATOM 786 N N . TYR A 1 99 ? 7.751 -2.871 -10.867 1.00 77.69 99 TYR A N 1
ATOM 787 C CA . TYR A 1 99 ? 6.292 -2.960 -10.893 1.00 77.69 99 TYR A CA 1
ATOM 788 C C . TYR A 1 99 ? 5.799 -4.401 -10.697 1.00 77.69 99 TYR A C 1
ATOM 790 O O . TYR A 1 99 ? 4.910 -4.649 -9.876 1.00 77.69 99 TYR A O 1
ATOM 798 N N . MET A 1 100 ? 6.398 -5.368 -11.394 1.00 78.94 100 MET A N 1
ATOM 799 C CA . MET A 1 100 ? 6.057 -6.787 -11.259 1.00 78.94 100 MET A CA 1
ATOM 800 C C . MET A 1 100 ? 6.310 -7.315 -9.841 1.00 78.94 100 MET A C 1
ATOM 802 O O . MET A 1 100 ? 5.466 -8.008 -9.270 1.00 78.94 100 MET A O 1
ATOM 806 N N . VAL A 1 101 ? 7.436 -6.940 -9.239 1.00 79.69 101 VAL A N 1
ATOM 807 C CA . VAL A 1 101 ? 7.786 -7.371 -7.882 1.00 79.69 101 VAL A CA 1
ATOM 808 C C . VAL A 1 101 ? 6.883 -6.714 -6.828 1.00 79.69 101 VAL A C 1
ATOM 810 O O 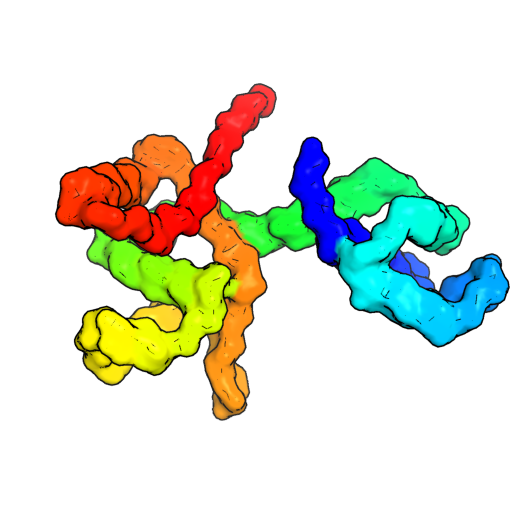. VAL A 1 101 ? 6.389 -7.379 -5.924 1.00 79.69 101 VAL A O 1
ATOM 813 N N . THR A 1 102 ? 6.619 -5.411 -6.943 1.00 74.50 102 THR A N 1
ATOM 814 C CA . THR A 1 102 ? 5.940 -4.639 -5.884 1.00 74.50 102 THR A CA 1
ATOM 815 C C . THR A 1 102 ? 4.419 -4.599 -6.019 1.00 74.50 102 THR A C 1
ATOM 817 O O . THR A 1 102 ? 3.709 -4.747 -5.026 1.00 74.50 102 THR A O 1
ATOM 820 N N . SER A 1 103 ? 3.904 -4.376 -7.229 1.00 71.81 103 SER A N 1
ATOM 821 C CA . SER A 1 103 ? 2.474 -4.152 -7.483 1.00 71.81 103 SER A CA 1
ATOM 822 C C . SER A 1 103 ? 1.750 -5.430 -7.887 1.00 71.81 103 SER A C 1
ATOM 824 O O . SER A 1 103 ? 0.573 -5.596 -7.570 1.00 71.81 103 SER A O 1
ATOM 826 N N . ARG A 1 104 ? 2.443 -6.342 -8.580 1.00 71.62 104 ARG A N 1
ATOM 827 C CA . ARG A 1 104 ? 1.902 -7.659 -8.958 1.00 71.62 104 ARG A CA 1
ATOM 828 C C . ARG A 1 104 ? 2.272 -8.762 -7.969 1.00 71.62 104 ARG A C 1
ATOM 830 O O . ARG A 1 104 ? 1.695 -9.841 -8.061 1.00 71.62 104 ARG A O 1
ATOM 837 N N . ASN A 1 105 ? 3.173 -8.476 -7.026 1.00 73.56 105 ASN A N 1
ATOM 838 C CA . ASN A 1 105 ? 3.640 -9.410 -6.001 1.00 73.56 105 ASN A CA 1
ATOM 839 C C . ASN A 1 105 ? 4.168 -10.731 -6.599 1.00 73.56 105 ASN A C 1
ATOM 841 O O . ASN A 1 105 ? 3.903 -11.807 -6.063 1.00 73.56 105 ASN A O 1
ATOM 845 N N . LEU A 1 106 ? 4.865 -10.646 -7.739 1.00 78.88 106 LEU A N 1
ATOM 846 C CA . LEU A 1 106 ? 5.502 -11.790 -8.395 1.00 78.88 106 LEU A CA 1
ATOM 847 C C . LEU A 1 106 ? 6.884 -12.049 -7.799 1.00 78.88 106 LEU A C 1
ATOM 849 O O . LEU A 1 106 ? 7.618 -11.107 -7.486 1.00 78.88 106 LEU A O 1
ATOM 853 N N . ALA A 1 107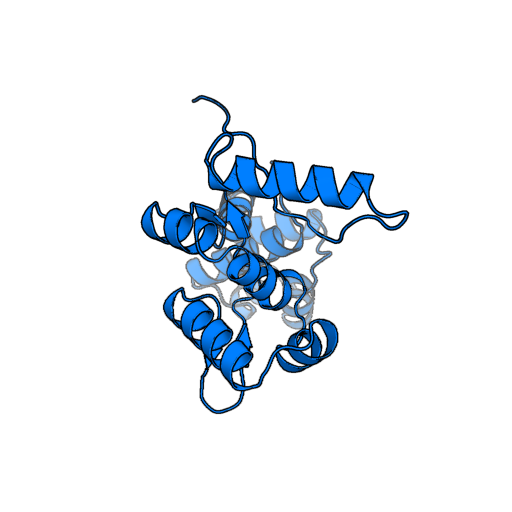 ? 7.276 -13.318 -7.685 1.00 84.38 107 ALA A N 1
ATOM 854 C CA . ALA A 1 107 ? 8.604 -13.640 -7.189 1.00 84.38 107 ALA A CA 1
ATOM 855 C C . ALA A 1 107 ? 9.676 -13.314 -8.257 1.00 84.38 107 ALA A C 1
ATOM 857 O O . ALA A 1 107 ? 9.512 -13.672 -9.424 1.00 84.38 107 ALA A O 1
ATOM 858 N N . PRO A 1 108 ? 10.832 -12.726 -7.890 1.00 85.12 108 PRO A N 1
ATOM 859 C CA . PRO A 1 108 ? 11.909 -12.384 -8.820 1.00 85.12 108 PRO A CA 1
ATOM 860 C C . PRO A 1 108 ? 12.373 -13.556 -9.692 1.00 85.12 108 PRO A C 1
ATOM 862 O O . PRO A 1 108 ? 12.676 -13.369 -10.867 1.00 85.12 108 PRO A O 1
ATOM 865 N N . LYS A 1 109 ? 12.376 -14.780 -9.143 1.00 85.69 109 LYS A N 1
ATOM 866 C CA . LYS A 1 109 ? 12.710 -16.002 -9.893 1.00 85.69 109 LYS A CA 1
ATOM 867 C C . LYS A 1 109 ? 11.676 -16.337 -10.972 1.00 85.69 109 LYS A C 1
ATOM 869 O O . LYS A 1 109 ? 12.059 -16.769 -12.053 1.00 85.69 109 LYS A O 1
ATOM 874 N N . GLU A 1 110 ? 10.391 -16.114 -10.701 1.00 84.50 110 GLU A N 1
ATOM 875 C CA . GLU A 1 110 ? 9.316 -16.316 -11.681 1.00 84.50 110 GLU A CA 1
ATOM 876 C C . GLU A 1 110 ? 9.431 -15.298 -12.819 1.00 84.50 110 GLU A C 1
ATOM 878 O O . GLU A 1 110 ? 9.325 -15.661 -13.988 1.00 84.50 110 GLU A O 1
ATOM 883 N N . ILE A 1 111 ? 9.733 -14.037 -12.488 1.00 82.94 111 ILE A N 1
ATOM 884 C CA . ILE A 1 111 ? 9.983 -12.980 -13.478 1.00 82.94 111 ILE A CA 1
ATOM 885 C C . ILE A 1 111 ? 11.207 -13.337 -14.331 1.00 82.94 111 ILE A C 1
ATOM 887 O O . ILE A 1 111 ? 11.154 -13.262 -15.558 1.00 82.94 111 ILE A O 1
ATOM 891 N N . ALA A 1 112 ? 12.300 -13.783 -13.706 1.00 80.81 112 ALA A N 1
ATOM 892 C CA . ALA A 1 112 ? 13.501 -14.189 -14.425 1.00 80.81 112 ALA A CA 1
ATOM 893 C C . ALA A 1 112 ? 13.240 -15.340 -15.401 1.00 80.81 112 ALA A C 1
ATOM 895 O O . ALA A 1 112 ? 13.725 -15.302 -16.528 1.00 80.81 112 ALA A O 1
ATOM 896 N N . GLN A 1 113 ? 12.427 -16.321 -15.009 1.00 82.44 113 GLN A N 1
ATOM 897 C CA . GLN A 1 113 ? 12.026 -17.407 -15.897 1.00 82.44 113 GLN A CA 1
ATOM 898 C C . GLN A 1 113 ? 11.139 -16.914 -17.050 1.00 82.44 113 GLN A C 1
ATOM 900 O O . GLN A 1 113 ? 11.362 -17.303 -18.194 1.00 82.44 113 GLN A O 1
ATOM 905 N N . MET A 1 114 ? 10.161 -16.049 -16.765 1.00 80.44 114 MET A N 1
ATOM 906 C CA . MET A 1 114 ? 9.211 -15.528 -17.755 1.00 80.44 114 MET A CA 1
ATOM 907 C C . MET A 1 114 ? 9.893 -14.696 -18.848 1.00 80.44 114 MET A C 1
ATOM 909 O O . MET A 1 114 ? 9.513 -14.786 -20.012 1.00 80.44 114 MET A O 1
ATOM 913 N N . TYR A 1 115 ? 10.909 -13.916 -18.475 1.00 80.00 115 TYR A N 1
ATOM 914 C CA . TYR A 1 115 ? 11.601 -12.985 -19.372 1.00 80.00 115 TYR A CA 1
ATOM 915 C C . TYR A 1 115 ? 13.024 -13.427 -19.746 1.00 80.00 115 TYR A C 1
ATOM 917 O O . TYR A 1 115 ? 13.756 -12.669 -20.378 1.00 80.00 115 TYR A O 1
ATOM 925 N N . GLY A 1 116 ? 13.436 -14.641 -19.363 1.00 80.19 116 GLY A N 1
ATOM 926 C CA . GLY A 1 116 ? 14.762 -15.180 -19.677 1.00 80.19 116 GLY A CA 1
ATOM 927 C C . GLY A 1 116 ? 15.923 -14.382 -19.069 1.00 80.19 116 GLY A C 1
ATOM 928 O O . GLY A 1 116 ? 16.984 -14.280 -19.684 1.00 80.19 116 GLY A O 1
ATOM 929 N N . LEU A 1 117 ? 15.736 -13.789 -17.885 1.00 80.00 117 LEU A N 1
ATOM 930 C CA . LEU A 1 117 ? 16.788 -13.024 -17.215 1.00 80.00 117 LEU A CA 1
ATOM 931 C C . LEU A 1 117 ? 17.891 -13.959 -16.716 1.00 80.00 117 LEU A C 1
ATOM 933 O O . LEU A 1 117 ? 17.631 -14.976 -16.073 1.00 80.00 117 LEU A O 1
ATOM 937 N N . THR A 1 118 ? 19.143 -13.569 -16.953 1.00 84.19 118 THR A N 1
ATOM 938 C CA . THR A 1 118 ? 20.284 -14.236 -16.319 1.00 84.19 118 THR A CA 1
ATOM 939 C C . THR A 1 118 ? 20.304 -13.956 -14.816 1.00 84.19 118 THR A C 1
ATOM 941 O O . THR A 1 118 ? 19.818 -12.919 -14.360 1.00 84.19 118 THR A O 1
ATOM 944 N N . GLU A 1 119 ? 20.941 -14.837 -14.045 1.00 79.44 119 GLU A N 1
ATOM 945 C CA . GLU A 1 119 ? 21.170 -14.632 -12.607 1.00 79.44 119 GLU A CA 1
ATOM 946 C C . GLU A 1 119 ? 21.876 -13.291 -12.328 1.00 79.44 119 GLU A C 1
ATOM 948 O O . GLU A 1 119 ? 21.551 -12.587 -11.373 1.00 79.44 119 GLU A O 1
ATOM 953 N N . THR A 1 120 ? 22.804 -12.891 -13.201 1.00 82.00 120 THR A N 1
ATOM 954 C CA . THR A 1 120 ? 23.497 -11.602 -13.118 1.00 82.00 120 THR A CA 1
ATOM 955 C C . THR A 1 120 ? 22.530 -10.433 -13.303 1.00 82.00 120 THR A C 1
ATOM 957 O O . THR A 1 120 ? 22.503 -9.529 -12.470 1.00 82.00 120 THR A O 1
ATOM 960 N N . SER A 1 121 ? 21.702 -10.457 -14.351 1.00 82.62 121 SER A N 1
ATOM 961 C CA . SER A 1 121 ? 20.695 -9.418 -14.612 1.00 82.62 121 SER A CA 1
ATOM 962 C C . SER A 1 121 ? 19.690 -9.303 -13.466 1.00 82.62 121 SER A C 1
ATOM 964 O O . SER A 1 121 ? 19.378 -8.197 -13.028 1.00 82.62 121 SER A O 1
ATOM 966 N N . LEU A 1 122 ? 19.235 -10.442 -12.937 1.00 85.19 122 LEU A N 1
ATOM 967 C CA . LEU A 1 122 ? 18.313 -10.491 -11.808 1.00 85.19 122 LEU A CA 1
ATOM 968 C C . LEU A 1 122 ? 18.912 -9.831 -10.558 1.00 85.19 122 LEU A C 1
ATOM 970 O O . LEU A 1 122 ? 18.253 -9.014 -9.916 1.00 85.19 122 LEU A O 1
ATOM 974 N N . ARG A 1 123 ? 20.178 -10.132 -10.240 1.00 83.75 123 ARG A N 1
ATOM 975 C CA . ARG A 1 123 ? 20.897 -9.509 -9.116 1.00 83.75 123 ARG A CA 1
ATOM 976 C C . ARG A 1 123 ? 21.051 -8.004 -9.285 1.00 83.75 123 ARG A C 1
ATOM 978 O O . ARG A 1 123 ? 20.860 -7.275 -8.317 1.00 83.75 123 ARG A O 1
ATOM 985 N N . PHE A 1 124 ? 21.357 -7.533 -10.494 1.00 84.88 124 PHE A N 1
ATOM 986 C CA . PHE A 1 124 ? 21.436 -6.098 -10.771 1.00 84.88 124 PHE A CA 1
ATOM 987 C C . PHE A 1 124 ? 20.097 -5.398 -10.529 1.00 84.88 124 PHE A C 1
ATOM 989 O O . PHE A 1 124 ? 20.059 -4.387 -9.830 1.00 84.88 124 PHE A O 1
ATOM 996 N N . TYR A 1 125 ? 18.996 -5.949 -11.041 1.00 87.44 125 TYR A N 1
ATOM 997 C CA . TYR A 1 125 ? 17.670 -5.362 -10.840 1.00 87.44 125 TYR A CA 1
ATOM 998 C C . TYR A 1 125 ? 17.252 -5.343 -9.373 1.00 87.44 125 TYR A C 1
ATOM 1000 O O . TYR A 1 125 ? 16.766 -4.319 -8.896 1.00 87.44 125 TYR A O 1
ATOM 1008 N N . LEU A 1 126 ? 17.501 -6.427 -8.635 1.00 85.44 126 LEU A N 1
ATOM 1009 C CA . LEU A 1 126 ? 17.229 -6.477 -7.200 1.00 85.44 126 LEU A CA 1
ATOM 1010 C C . LEU A 1 126 ? 18.060 -5.455 -6.424 1.00 85.44 126 LEU A C 1
ATOM 1012 O O . LEU A 1 126 ? 17.510 -4.750 -5.583 1.00 85.44 126 LEU A O 1
ATOM 1016 N N . ARG A 1 127 ? 19.352 -5.313 -6.744 1.00 83.88 127 ARG A N 1
ATOM 1017 C CA . ARG A 1 127 ? 20.229 -4.354 -6.066 1.00 83.88 127 ARG A CA 1
ATOM 1018 C C . ARG A 1 127 ? 19.805 -2.909 -6.309 1.00 83.88 127 ARG A C 1
ATOM 1020 O O . ARG A 1 127 ? 19.801 -2.110 -5.378 1.00 83.88 127 ARG A O 1
ATOM 1027 N N . ILE A 1 128 ? 19.437 -2.563 -7.541 1.00 84.88 128 ILE A N 1
ATOM 1028 C CA . ILE A 1 128 ? 18.961 -1.210 -7.846 1.00 84.88 128 ILE A CA 1
ATOM 1029 C C . ILE A 1 128 ? 17.603 -0.968 -7.172 1.00 84.88 128 ILE A C 1
ATOM 1031 O O . ILE A 1 128 ? 17.400 0.079 -6.563 1.00 84.88 128 ILE A O 1
ATOM 1035 N N . ALA A 1 129 ? 16.693 -1.946 -7.207 1.00 82.12 129 ALA A N 1
ATOM 1036 C CA . ALA A 1 129 ? 15.406 -1.849 -6.522 1.00 82.12 129 ALA A CA 1
ATOM 1037 C C . ALA A 1 129 ? 15.569 -1.663 -5.002 1.00 82.12 129 ALA A C 1
ATOM 1039 O O . ALA A 1 129 ? 14.828 -0.889 -4.398 1.00 82.12 129 ALA A O 1
ATOM 1040 N N . GLU A 1 130 ? 16.558 -2.321 -4.397 1.00 82.25 130 GLU A N 1
ATOM 1041 C CA . GLU A 1 130 ? 16.929 -2.156 -2.992 1.00 82.25 130 GLU A CA 1
ATOM 1042 C C . GLU A 1 130 ? 17.489 -0.758 -2.704 1.00 82.25 130 GLU A C 1
ATOM 1044 O O . GLU A 1 130 ? 17.015 -0.084 -1.793 1.00 82.25 130 GLU A O 1
ATOM 1049 N N . MET A 1 131 ? 18.435 -0.269 -3.515 1.00 81.06 131 MET A N 1
ATOM 1050 C CA . MET A 1 131 ? 19.000 1.081 -3.364 1.00 81.06 131 MET A CA 1
ATOM 1051 C C . MET A 1 131 ? 17.939 2.182 -3.472 1.00 81.06 131 MET A C 1
ATOM 1053 O O . MET A 1 131 ? 18.028 3.202 -2.793 1.00 81.06 131 MET A O 1
ATOM 1057 N N . LEU A 1 132 ? 16.917 1.968 -4.300 1.00 78.00 132 LEU A N 1
ATOM 1058 C CA . LEU A 1 132 ? 15.779 2.875 -4.433 1.00 78.00 132 LEU A CA 1
ATOM 1059 C C . LEU A 1 132 ? 14.704 2.659 -3.339 1.00 78.00 132 LEU A C 1
ATOM 1061 O O . LEU A 1 132 ? 13.722 3.404 -3.261 1.00 78.00 132 LEU A O 1
ATOM 1065 N N . GLY A 1 133 ? 14.880 1.660 -2.467 1.00 75.31 133 GLY A N 1
ATOM 1066 C CA . GLY A 1 133 ? 14.009 1.357 -1.330 1.00 75.31 133 GLY A CA 1
ATOM 1067 C C . GLY A 1 133 ? 12.700 0.645 -1.690 1.00 75.31 133 GLY A C 1
ATOM 1068 O O . GLY A 1 133 ? 11.727 0.745 -0.943 1.00 75.31 133 GLY A O 1
ATOM 1069 N N . TYR A 1 134 ? 12.631 -0.029 -2.840 1.00 76.06 134 TYR A N 1
ATOM 1070 C CA . TYR A 1 134 ? 11.473 -0.841 -3.250 1.00 76.06 134 TYR A CA 1
ATOM 1071 C C . TYR A 1 134 ? 11.521 -2.268 -2.698 1.00 76.06 134 TYR A C 1
ATOM 1073 O O . TYR A 1 134 ? 10.486 -2.924 -2.549 1.00 76.06 134 TYR A O 1
ATOM 1081 N N . VAL A 1 135 ? 12.727 -2.736 -2.395 1.00 75.19 135 VAL A N 1
ATOM 1082 C CA . VAL A 1 135 ? 13.021 -4.083 -1.918 1.00 75.19 135 VAL A CA 1
ATOM 1083 C C . VAL A 1 135 ? 13.901 -3.971 -0.680 1.00 75.19 135 VAL A C 1
ATOM 1085 O O . VAL A 1 135 ? 14.780 -3.118 -0.634 1.00 75.19 135 VAL A O 1
ATOM 1088 N N . GLU A 1 136 ? 13.672 -4.820 0.314 1.00 69.25 136 GLU A N 1
ATOM 1089 C CA . GLU A 1 136 ? 14.562 -4.970 1.463 1.00 69.25 136 GLU A CA 1
ATOM 1090 C C . GLU A 1 136 ? 14.953 -6.442 1.598 1.00 69.25 136 GLU A C 1
ATOM 1092 O O . GLU A 1 136 ? 14.099 -7.332 1.554 1.00 69.25 136 GLU A O 1
ATOM 1097 N N . ASP A 1 137 ? 16.251 -6.697 1.743 1.00 64.44 137 ASP A N 1
ATOM 1098 C CA . ASP A 1 137 ? 16.784 -8.020 2.053 1.00 64.44 137 ASP A CA 1
ATOM 1099 C C . ASP A 1 137 ? 17.220 -8.044 3.525 1.00 64.44 137 ASP A C 1
ATOM 1101 O O . ASP A 1 137 ? 18.192 -7.397 3.913 1.00 64.44 137 ASP A O 1
ATOM 1105 N N . PHE A 1 138 ? 16.467 -8.763 4.362 1.00 52.50 138 PHE A N 1
ATOM 1106 C CA . PHE A 1 138 ? 16.781 -8.936 5.786 1.00 52.50 138 PHE A CA 1
ATOM 1107 C C . PHE A 1 138 ? 17.516 -10.257 6.075 1.00 52.50 138 PHE A C 1
ATOM 1109 O O . PHE A 1 138 ? 17.597 -10.667 7.230 1.00 52.50 138 PHE A O 1
ATOM 1116 N N . GLY A 1 139 ? 18.045 -10.951 5.060 1.00 44.78 139 GLY A N 1
ATOM 1117 C CA . GLY A 1 139 ? 18.834 -12.177 5.237 1.00 44.78 139 GLY A CA 1
ATOM 1118 C C . GLY A 1 139 ? 18.023 -13.468 5.429 1.00 44.78 139 GLY A C 1
ATOM 1119 O O . GLY A 1 139 ? 18.574 -14.544 5.217 1.00 44.78 139 GLY A O 1
ATOM 1120 N N . ASP A 1 140 ? 16.721 -13.376 5.727 1.00 43.97 140 ASP A N 1
ATOM 1121 C CA . ASP A 1 140 ? 15.782 -14.516 5.814 1.00 43.97 140 ASP A CA 1
ATOM 1122 C C . ASP A 1 140 ? 14.776 -14.569 4.643 1.00 43.97 140 ASP A C 1
ATOM 1124 O O . ASP A 1 140 ? 13.839 -15.371 4.629 1.00 43.97 140 ASP A O 1
ATOM 1128 N N . GLY A 1 141 ? 14.961 -13.716 3.633 1.00 55.28 141 GLY A N 1
ATOM 1129 C CA . GLY A 1 141 ? 14.112 -13.643 2.447 1.00 55.28 141 GLY A CA 1
ATOM 1130 C C . GLY A 1 141 ? 13.937 -12.217 1.929 1.00 55.28 141 GLY A C 1
ATOM 1131 O O . GLY A 1 141 ? 14.128 -11.243 2.653 1.00 55.28 141 GLY A O 1
ATOM 1132 N N . LEU A 1 142 ? 13.552 -12.107 0.656 1.00 56.84 142 LEU A N 1
ATOM 1133 C CA . LEU A 1 142 ? 13.216 -10.840 0.010 1.00 56.84 142 LEU 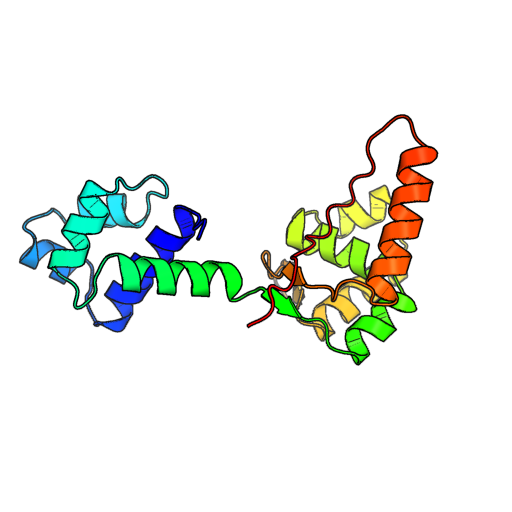A CA 1
ATOM 1134 C C . LEU A 1 142 ? 11.863 -10.330 0.519 1.00 56.84 142 LEU A C 1
ATOM 1136 O O . LEU A 1 142 ? 10.827 -10.941 0.251 1.00 56.84 142 LEU A O 1
ATOM 1140 N N . PHE A 1 143 ? 11.872 -9.193 1.214 1.00 55.94 143 PHE A N 1
ATOM 1141 C CA . PHE A 1 143 ? 10.664 -8.483 1.614 1.00 55.94 143 PHE A CA 1
ATOM 1142 C C . PHE A 1 143 ? 10.405 -7.338 0.635 1.00 55.94 143 PHE A C 1
ATOM 1144 O O . PHE A 1 143 ? 11.222 -6.437 0.445 1.00 55.94 143 PHE A O 1
ATOM 1151 N N . TYR A 1 144 ? 9.244 -7.366 -0.012 1.00 64.25 144 TYR A N 1
ATOM 1152 C CA . TYR A 1 144 ? 8.834 -6.302 -0.922 1.00 64.25 144 TYR A CA 1
ATOM 1153 C C . TYR A 1 144 ? 8.107 -5.227 -0.129 1.00 64.25 144 TYR A C 1
ATOM 1155 O O . TYR A 1 144 ? 7.159 -5.532 0.602 1.00 64.25 144 TYR A O 1
ATOM 1163 N N . ARG A 1 145 ? 8.461 -3.952 -0.332 1.00 57.25 145 ARG A N 1
ATOM 1164 C CA . ARG A 1 145 ? 7.587 -2.846 0.080 1.00 57.25 145 ARG A CA 1
ATOM 1165 C C . ARG A 1 145 ? 6.401 -2.776 -0.890 1.00 57.25 145 ARG A C 1
ATOM 1167 O O . ARG A 1 145 ? 6.283 -1.865 -1.708 1.00 57.25 145 ARG A O 1
ATOM 1174 N N . SER A 1 146 ? 5.539 -3.793 -0.828 1.00 51.16 146 SER A N 1
ATOM 1175 C CA . SER A 1 146 ? 4.301 -3.892 -1.599 1.00 51.16 146 SER A CA 1
ATOM 1176 C C . SER A 1 146 ? 3.441 -2.673 -1.261 1.00 51.16 146 SER A C 1
ATOM 1178 O O . SER A 1 146 ? 2.949 -2.548 -0.136 1.00 51.16 146 SER A O 1
ATOM 1180 N N . GLY A 1 147 ? 3.276 -1.765 -2.223 1.00 51.44 147 GLY A N 1
ATOM 1181 C CA . GLY A 1 147 ? 2.411 -0.595 -2.075 1.00 51.44 147 GLY A CA 1
ATOM 1182 C C . GLY A 1 147 ? 3.008 0.743 -2.497 1.00 51.44 147 GLY A C 1
ATOM 1183 O O . GLY A 1 147 ? 2.238 1.697 -2.581 1.00 51.44 147 GLY A O 1
ATOM 1184 N N . ARG A 1 148 ? 4.313 0.843 -2.801 1.00 57.00 148 ARG A N 1
ATOM 1185 C CA . ARG A 1 148 ? 4.851 2.054 -3.445 1.00 57.00 148 ARG A CA 1
ATOM 1186 C C . ARG A 1 148 ? 4.288 2.181 -4.854 1.00 57.00 148 ARG A C 1
ATOM 1188 O O . ARG A 1 148 ? 4.547 1.333 -5.704 1.00 57.00 148 ARG A O 1
ATOM 1195 N N . ARG A 1 149 ? 3.497 3.227 -5.086 1.00 58.09 149 ARG A N 1
ATOM 1196 C CA . ARG A 1 149 ? 2.948 3.547 -6.406 1.00 58.09 149 ARG A CA 1
ATOM 1197 C C . ARG A 1 149 ? 3.742 4.706 -6.978 1.00 58.09 149 ARG A C 1
ATOM 1199 O O . ARG A 1 149 ? 3.970 5.704 -6.298 1.00 58.09 149 ARG A O 1
ATOM 1206 N N . PHE A 1 150 ? 4.160 4.542 -8.223 1.00 63.50 150 PHE A N 1
ATOM 1207 C CA . PHE A 1 150 ? 4.834 5.587 -8.970 1.00 63.50 150 PHE A CA 1
ATOM 1208 C C . PHE A 1 150 ? 3.815 6.618 -9.420 1.00 63.50 150 PHE A C 1
ATOM 1210 O O . PHE A 1 150 ? 2.817 6.259 -10.048 1.00 63.50 150 PHE A O 1
ATOM 1217 N N . LEU A 1 151 ? 4.101 7.881 -9.133 1.00 61.91 151 LEU A N 1
ATOM 1218 C CA . LEU A 1 151 ? 3.450 8.990 -9.805 1.00 61.91 151 LEU A CA 1
ATOM 1219 C C . LEU A 1 151 ? 4.439 9.562 -10.822 1.00 61.91 151 LEU A C 1
ATOM 1221 O O . LEU A 1 151 ? 5.562 9.935 -10.477 1.00 61.91 151 LEU A O 1
ATOM 1225 N N . LEU A 1 152 ? 4.023 9.549 -12.087 1.00 66.69 152 LEU A N 1
ATOM 1226 C CA . LEU A 1 152 ? 4.729 10.185 -13.193 1.00 66.69 152 LEU A CA 1
ATOM 1227 C C . LEU A 1 152 ? 4.091 11.539 -13.467 1.00 66.69 152 LEU A C 1
ATOM 1229 O O . LEU A 1 152 ? 2.866 11.659 -13.464 1.00 66.69 152 LEU A O 1
ATOM 1233 N N . GLU A 1 153 ? 4.924 12.531 -13.754 1.00 67.56 153 GLU A N 1
ATOM 1234 C CA . GLU A 1 153 ? 4.454 13.808 -14.275 1.00 67.56 153 GLU A CA 1
ATOM 1235 C C . GLU A 1 153 ? 3.954 13.623 -15.716 1.00 67.56 153 GLU A C 1
ATOM 1237 O O . GLU A 1 153 ? 4.656 13.062 -16.569 1.00 67.56 153 GLU A O 1
ATOM 1242 N N . GLU A 1 154 ? 2.727 14.076 -15.978 1.00 65.19 154 GLU A N 1
ATOM 1243 C CA . GLU A 1 154 ? 2.117 14.050 -17.308 1.00 65.19 154 GLU A CA 1
ATOM 1244 C C . GLU A 1 154 ? 2.949 14.890 -18.286 1.00 65.19 154 GLU A C 1
ATOM 1246 O O . GLU A 1 154 ? 3.347 16.012 -17.981 1.00 65.19 154 GLU A O 1
ATOM 1251 N N . GLY A 1 155 ? 3.241 14.342 -19.468 1.00 67.31 155 GLY A N 1
ATOM 1252 C CA . GLY A 1 155 ? 4.066 15.026 -20.466 1.00 67.31 155 GLY A CA 1
ATOM 1253 C C . GLY A 1 155 ? 5.573 14.978 -20.198 1.00 67.31 155 GLY A C 1
ATOM 1254 O O . GLY A 1 155 ? 6.347 15.458 -21.028 1.00 67.31 155 GLY A O 1
ATOM 1255 N N . SER A 1 156 ? 6.020 14.347 -19.106 1.00 76.69 156 SER A N 1
ATOM 1256 C CA . SER A 1 156 ? 7.440 14.040 -18.918 1.00 76.69 156 SER A CA 1
ATOM 1257 C C . SER A 1 156 ? 7.964 13.125 -20.034 1.00 76.69 156 SER A C 1
ATOM 1259 O O . SER A 1 156 ? 7.217 12.399 -20.702 1.00 76.69 156 SER A O 1
ATOM 1261 N N . ALA A 1 157 ? 9.284 13.118 -20.238 1.00 80.75 157 ALA A N 1
ATOM 1262 C CA . ALA A 1 157 ? 9.908 12.221 -21.211 1.00 80.75 157 ALA A CA 1
ATOM 1263 C C . ALA A 1 157 ? 9.617 10.742 -20.890 1.00 80.75 157 ALA A C 1
ATOM 1265 O O . ALA A 1 157 ? 9.443 9.934 -21.802 1.00 80.75 157 ALA A O 1
ATOM 1266 N N . LEU A 1 158 ? 9.522 10.395 -19.600 1.00 76.88 158 LEU A N 1
ATOM 1267 C CA . LEU A 1 158 ? 9.231 9.035 -19.154 1.00 76.88 158 LEU A CA 1
ATOM 1268 C C . LEU A 1 158 ? 7.770 8.660 -19.440 1.00 76.88 158 LEU A C 1
ATOM 1270 O O . LEU A 1 158 ? 7.517 7.584 -19.977 1.00 76.88 158 LEU A O 1
ATOM 1274 N N . ASP A 1 159 ? 6.823 9.570 -19.183 1.00 72.50 159 ASP A N 1
ATOM 1275 C CA . ASP A 1 159 ? 5.416 9.404 -19.578 1.00 72.50 159 ASP A CA 1
ATOM 1276 C C . ASP A 1 159 ? 5.275 9.207 -21.097 1.00 72.50 159 ASP A C 1
ATOM 1278 O O . ASP A 1 159 ? 4.618 8.269 -21.555 1.00 72.50 159 ASP A O 1
ATOM 1282 N N . SER A 1 160 ? 5.982 10.019 -21.887 1.00 80.12 160 SER A N 1
ATOM 1283 C CA . SER A 1 160 ? 5.992 9.917 -23.352 1.00 80.12 160 SER A CA 1
ATOM 1284 C C . SER A 1 160 ? 6.536 8.569 -23.838 1.00 80.12 160 SER A C 1
ATOM 1286 O O . SER A 1 160 ? 5.909 7.922 -24.679 1.00 80.12 160 SER A O 1
ATOM 1288 N N . LEU A 1 161 ? 7.654 8.104 -23.267 1.00 77.62 161 LEU A N 1
ATOM 1289 C CA . LEU A 1 161 ? 8.261 6.811 -23.592 1.00 77.62 161 LEU A CA 1
ATOM 1290 C C . LEU A 1 161 ? 7.300 5.650 -23.307 1.00 77.62 161 LEU A C 1
ATOM 1292 O O . LEU A 1 161 ? 7.104 4.779 -24.159 1.00 77.62 161 LEU A O 1
ATOM 1296 N N . PHE A 1 162 ? 6.677 5.629 -22.125 1.00 72.38 162 PHE A N 1
ATOM 1297 C CA . PHE A 1 162 ? 5.729 4.572 -21.768 1.00 72.38 162 PHE A CA 1
ATOM 1298 C C . PHE A 1 162 ? 4.450 4.639 -22.593 1.00 72.38 162 PHE A C 1
ATOM 1300 O O . PHE A 1 162 ? 3.916 3.597 -22.975 1.00 72.38 162 PHE A O 1
ATOM 1307 N N . ARG A 1 163 ? 3.963 5.840 -22.917 1.00 71.00 163 ARG A N 1
ATOM 1308 C CA . ARG A 1 163 ? 2.815 6.017 -23.808 1.00 71.00 163 ARG A CA 1
ATOM 1309 C C . ARG A 1 163 ? 3.101 5.463 -25.199 1.00 71.00 163 ARG A C 1
ATOM 1311 O O . ARG A 1 163 ? 2.260 4.742 -25.731 1.00 71.00 163 ARG A O 1
ATOM 1318 N N . GLU A 1 164 ? 4.266 5.759 -25.767 1.00 76.44 164 GLU A N 1
ATOM 1319 C CA . GLU A 1 164 ? 4.658 5.259 -27.085 1.00 76.44 164 GLU A CA 1
ATOM 1320 C C . GLU A 1 164 ? 4.826 3.734 -27.082 1.00 76.44 164 GLU A C 1
ATOM 1322 O O . GLU A 1 164 ? 4.308 3.056 -27.971 1.00 76.44 164 GLU A O 1
ATOM 1327 N N . ARG A 1 165 ? 5.490 3.175 -26.061 1.00 69.62 165 ARG A N 1
ATOM 1328 C CA . ARG A 1 165 ? 5.632 1.719 -25.888 1.00 69.62 165 ARG A CA 1
ATOM 1329 C C . ARG A 1 165 ? 4.281 1.029 -25.779 1.00 69.62 165 ARG A C 1
ATOM 1331 O O . ARG A 1 165 ? 4.018 0.095 -26.528 1.00 69.62 165 ARG A O 1
ATOM 1338 N N . PHE A 1 166 ? 3.404 1.544 -24.919 1.00 67.38 166 PHE A N 1
ATOM 1339 C CA . PHE A 1 166 ? 2.058 1.011 -24.749 1.00 67.38 166 PHE A CA 1
ATOM 1340 C C . PHE A 1 166 ? 1.263 1.059 -26.055 1.00 67.38 166 PHE A C 1
ATOM 1342 O O . PHE A 1 166 ? 0.619 0.080 -26.413 1.00 67.38 166 PHE A O 1
ATOM 1349 N N . GLN A 1 167 ? 1.322 2.171 -26.795 1.00 67.62 167 GLN A N 1
ATOM 1350 C CA . GLN A 1 167 ? 0.661 2.280 -28.096 1.00 67.62 167 GLN A CA 1
ATOM 1351 C C . GLN A 1 167 ? 1.205 1.252 -29.092 1.00 67.62 167 GLN A C 1
ATOM 1353 O O . GLN A 1 167 ? 0.416 0.568 -29.735 1.00 67.62 167 GLN A O 1
ATOM 1358 N N . LYS A 1 168 ? 2.530 1.100 -29.197 1.00 65.69 168 LYS A N 1
ATOM 1359 C CA . LYS A 1 168 ? 3.148 0.113 -30.094 1.00 65.69 168 LYS A CA 1
ATOM 1360 C C . LYS A 1 168 ? 2.751 -1.320 -29.737 1.00 65.69 168 LYS A C 1
ATOM 1362 O O . LYS A 1 168 ? 2.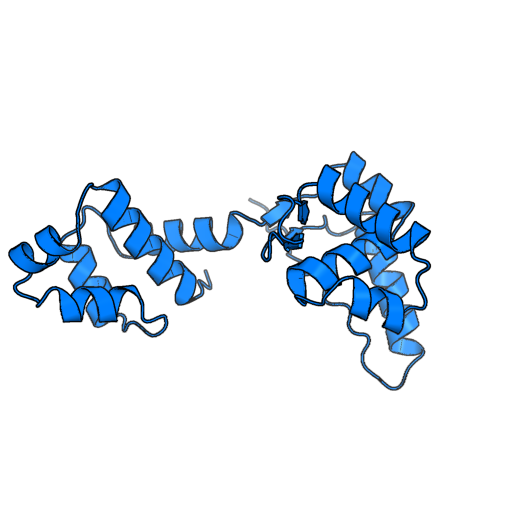356 -2.055 -30.633 1.00 65.69 168 LYS A O 1
ATOM 1367 N N . GLU A 1 169 ? 2.800 -1.690 -28.459 1.00 59.94 169 GLU A N 1
ATOM 1368 C CA . GLU A 1 169 ? 2.446 -3.037 -27.988 1.00 59.94 169 GLU A CA 1
ATOM 1369 C C . GLU A 1 169 ? 0.948 -3.340 -28.115 1.0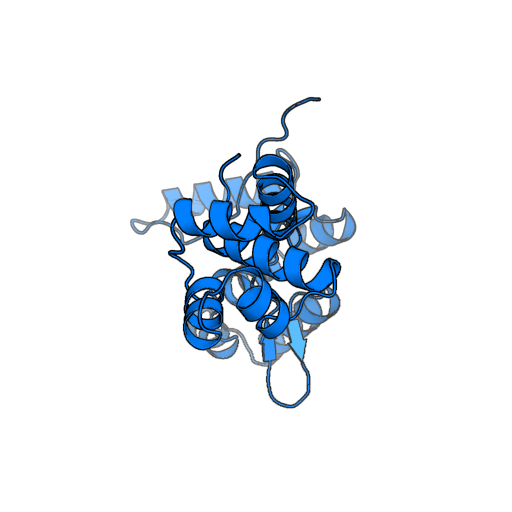0 59.94 169 GLU A C 1
ATOM 1371 O O . GLU A 1 169 ? 0.557 -4.429 -28.533 1.00 59.94 169 GLU A O 1
ATOM 1376 N N . SER A 1 170 ? 0.096 -2.363 -27.790 1.00 57.25 170 SER A N 1
ATOM 1377 C CA . SER A 1 170 ? -1.362 -2.470 -27.915 1.00 57.25 170 SER A CA 1
ATOM 1378 C C . SER A 1 170 ? -1.793 -2.650 -29.373 1.00 57.25 170 SER A C 1
ATOM 1380 O O . SER A 1 170 ? -2.739 -3.380 -29.652 1.00 57.25 170 SER A O 1
ATOM 1382 N N . LEU A 1 171 ? -1.074 -2.025 -30.309 1.00 62.75 171 LEU A N 1
ATOM 1383 C CA . LEU A 1 171 ? -1.317 -2.159 -31.745 1.00 62.75 171 LEU A CA 1
ATOM 1384 C C . LEU A 1 171 ? -0.685 -3.424 -32.357 1.00 62.75 171 LEU A C 1
ATOM 1386 O O . LEU A 1 171 ? -1.069 -3.801 -33.463 1.00 62.75 171 LEU A O 1
ATOM 1390 N N . SER A 1 172 ? 0.268 -4.080 -31.682 1.00 57.25 172 SER A N 1
ATOM 1391 C CA . SER A 1 172 ? 1.018 -5.223 -32.228 1.00 57.25 172 SER A CA 1
ATOM 1392 C C . SER A 1 172 ? 0.525 -6.602 -31.776 1.00 57.25 172 SER A C 1
ATOM 1394 O O . SER A 1 172 ? 0.956 -7.606 -32.348 1.00 57.25 172 SER A O 1
ATOM 1396 N N . HIS A 1 173 ? -0.362 -6.694 -30.778 1.00 43.59 173 HIS A N 1
ATOM 1397 C CA . HIS A 1 173 ? -0.814 -7.975 -30.223 1.00 43.59 173 HIS A CA 1
ATOM 1398 C C . HIS A 1 173 ? -2.338 -8.060 -30.025 1.00 43.59 173 HIS A C 1
ATOM 1400 O O . HIS A 1 173 ? -2.981 -7.115 -29.593 1.00 43.59 173 HIS A O 1
ATOM 1406 N N . ASN A 1 174 ? -2.910 -9.253 -30.253 1.00 44.31 174 ASN A N 1
ATOM 1407 C CA . ASN A 1 174 ? -4.318 -9.586 -29.953 1.00 44.31 174 ASN A CA 1
ATOM 1408 C C . ASN A 1 174 ? -4.602 -9.784 -28.444 1.00 44.31 174 ASN A C 1
ATOM 1410 O O . ASN A 1 174 ? -5.707 -10.173 -28.067 1.00 44.31 174 ASN A O 1
ATOM 1414 N N . ILE A 1 175 ? -3.604 -9.578 -27.580 1.00 43.00 175 ILE A N 1
ATOM 1415 C CA . ILE A 1 175 ? -3.695 -9.736 -26.125 1.00 43.00 175 ILE A CA 1
ATOM 1416 C C . ILE A 1 175 ? -3.373 -8.376 -25.506 1.00 43.00 175 ILE A C 1
ATOM 1418 O O . ILE A 1 175 ? -2.350 -7.784 -25.840 1.00 43.00 175 ILE A O 1
ATOM 1422 N N . ASN A 1 176 ? -4.235 -7.893 -24.605 1.00 39.06 176 ASN A N 1
ATOM 1423 C CA . ASN A 1 176 ? -4.027 -6.622 -23.908 1.00 39.06 176 ASN A CA 1
ATOM 1424 C C . ASN A 1 176 ? -2.674 -6.625 -23.168 1.00 39.06 176 ASN A C 1
ATOM 1426 O O . ASN A 1 176 ? -2.476 -7.488 -22.305 1.00 39.06 176 ASN A O 1
ATOM 1430 N N . PRO A 1 177 ? -1.760 -5.677 -23.453 1.00 40.97 177 PRO A N 1
ATOM 1431 C CA . PRO A 1 177 ? -0.487 -5.600 -22.752 1.00 40.97 177 PRO A CA 1
ATOM 1432 C C . PRO A 1 177 ? -0.711 -5.299 -21.265 1.00 40.97 177 PRO A C 1
ATOM 1434 O O . PRO A 1 177 ? -1.519 -4.451 -20.885 1.00 40.97 177 PRO A O 1
ATOM 1437 N N . GLY A 1 178 ? 0.010 -6.023 -20.408 1.00 37.59 178 GLY A N 1
ATOM 1438 C CA . GLY A 1 178 ? -0.115 -5.984 -18.949 1.00 37.59 178 GLY A CA 1
ATOM 1439 C C . GLY A 1 178 ? 0.558 -4.781 -18.283 1.00 37.59 178 GLY A C 1
ATOM 1440 O O . GLY A 1 178 ? 1.137 -4.945 -17.212 1.00 37.59 178 GLY A O 1
ATOM 1441 N N . ILE A 1 179 ? 0.508 -3.597 -18.897 1.00 43.94 179 ILE A N 1
ATOM 1442 C CA . ILE A 1 179 ? 1.136 -2.380 -18.372 1.00 43.94 179 ILE A CA 1
ATOM 1443 C C . ILE A 1 179 ? 0.043 -1.464 -17.814 1.00 43.94 179 ILE A C 1
ATOM 1445 O O . ILE A 1 179 ? -0.645 -0.763 -18.552 1.00 43.94 179 ILE A O 1
ATOM 1449 N N . CYS A 1 180 ? -0.106 -1.451 -16.489 1.00 39.78 180 CYS A N 1
ATOM 1450 C CA . CYS A 1 180 ? -0.864 -0.421 -15.781 1.00 39.78 180 CYS A CA 1
ATOM 1451 C C . CYS A 1 180 ? 0.103 0.422 -14.953 1.00 39.78 180 CYS A C 1
ATOM 1453 O O . CYS A 1 180 ? 0.350 0.121 -13.785 1.00 39.78 180 CYS A O 1
ATOM 1455 N N . VAL A 1 181 ? 0.618 1.497 -15.551 1.00 49.19 181 VAL A N 1
ATOM 1456 C CA . VAL A 1 181 ? 1.176 2.617 -14.789 1.00 49.19 181 VAL A CA 1
ATOM 1457 C C . VAL A 1 181 ? 0.006 3.525 -14.417 1.00 49.19 181 VAL A C 1
ATOM 1459 O O . VAL A 1 181 ? -0.744 3.957 -15.294 1.00 49.19 181 VAL A O 1
ATOM 1462 N N . GLY A 1 182 ? -0.211 3.757 -13.122 1.00 39.78 182 GLY A N 1
ATOM 1463 C CA . GLY A 1 182 ? -1.233 4.698 -12.666 1.00 39.78 182 GLY A CA 1
ATOM 1464 C C . GLY A 1 182 ? -0.894 6.102 -13.163 1.00 39.78 182 GLY A C 1
ATOM 1465 O O . GLY A 1 182 ? 0.178 6.614 -12.861 1.00 39.78 182 GLY A O 1
ATOM 1466 N N . ARG A 1 183 ? -1.789 6.711 -13.946 1.00 44.12 183 ARG A N 1
ATOM 1467 C CA . ARG A 1 183 ? -1.691 8.108 -14.390 1.00 44.12 183 ARG A CA 1
ATOM 1468 C C . ARG A 1 183 ? -2.653 8.927 -13.535 1.00 44.12 183 ARG A C 1
ATOM 1470 O O . ARG A 1 183 ? -3.844 8.619 -13.526 1.00 44.12 183 ARG A O 1
ATOM 1477 N N . ILE A 1 184 ? -2.164 9.930 -12.809 1.00 32.78 184 ILE A N 1
ATOM 1478 C CA . ILE A 1 184 ? -3.016 10.860 -12.054 1.00 32.78 184 ILE A CA 1
ATOM 1479 C C . ILE A 1 184 ? -2.902 12.238 -12.700 1.00 32.78 184 ILE A C 1
ATOM 1481 O O . ILE A 1 184 ? -1.804 12.745 -12.899 1.00 32.78 184 ILE A O 1
ATOM 1485 N N . ARG A 1 185 ? -4.052 12.834 -13.020 1.00 27.81 185 ARG A N 1
ATOM 1486 C CA . ARG A 1 185 ? -4.160 14.213 -13.497 1.00 27.81 185 ARG A CA 1
ATOM 1487 C C . ARG A 1 185 ? -3.818 15.159 -12.344 1.00 27.81 185 ARG A C 1
ATOM 1489 O O . ARG A 1 185 ? -4.488 15.105 -11.314 1.00 27.81 185 ARG A O 1
ATOM 1496 N N . LEU A 1 186 ? -2.825 16.029 -12.515 1.00 30.08 186 LEU A N 1
ATOM 1497 C CA . LEU A 1 186 ? -2.643 17.168 -11.613 1.00 30.08 186 LEU A CA 1
ATOM 1498 C C . LEU A 1 186 ? -3.840 18.110 -11.814 1.00 30.08 186 LEU A C 1
ATOM 1500 O O . LEU A 1 186 ? -4.130 18.523 -12.935 1.00 30.08 186 LEU A O 1
ATOM 1504 N N . THR A 1 187 ? -4.598 18.386 -10.754 1.00 30.89 187 THR A N 1
ATOM 1505 C CA . THR A 1 187 ? -5.604 19.454 -10.769 1.00 30.89 187 THR A CA 1
ATOM 1506 C C . THR A 1 187 ? -4.948 20.728 -10.269 1.00 30.89 187 THR A C 1
ATOM 1508 O O . THR A 1 187 ? -4.409 20.727 -9.161 1.00 30.89 187 THR A O 1
ATOM 1511 N N . ASP A 1 188 ? -5.001 21.783 -11.082 1.00 33.28 188 ASP A N 1
ATOM 1512 C CA . ASP A 1 188 ? -4.537 23.119 -10.709 1.00 33.28 188 ASP A CA 1
ATOM 1513 C C . ASP A 1 188 ? -5.189 23.564 -9.389 1.00 33.28 188 ASP A C 1
ATOM 1515 O O . ASP A 1 188 ? -6.381 23.328 -9.165 1.00 33.28 188 ASP A O 1
ATOM 1519 N N . SER A 1 189 ? -4.373 24.143 -8.502 1.00 33.75 189 SER A N 1
ATOM 1520 C CA . SER A 1 189 ? -4.806 24.742 -7.228 1.00 33.75 189 SER A CA 1
ATOM 1521 C C . SER A 1 189 ? -5.461 26.101 -7.434 1.00 33.75 189 SER A C 1
ATOM 1523 O O . SER A 1 189 ? -4.962 26.858 -8.296 1.00 33.75 189 SER A O 1
#

Secondary structure (DSSP, 8-state):
----HHHHHHHHHHHHHHTT--HHHHHHHH---HHHHHHHHT-TT--HHHHHHHHTTSS--HHHHHHHHHHHHHTTEEEPPHHHHHHHHH-HHHHHHHHHHHTS---HHHHHHHHT--HHHHHHHHHHHHHTTSEEE-SSSEEE-TT-EEEPPTTSHHHHHHHHHHHHHHHH-SS-----PPP-PPPP-

=== Feature glossary ===
Each block in this record encodes a different view of the same protein. In brief:

Predicted aligned error. PAE(i, j) answers: if I align the predicted and true structures on residue i, how far off (in Å) do I expect residue j to be? A block-diagonal PAE matrix with low values on the blocks and high values off-diagonal is the signature of a multi-domain protein with confidently predicted domains but uncertain inter-domain orientation.

Contact-map, Ramachandran, and PAE plots. Plot images: a contact map (which residues are close in 3D, as an N×N binary image), a Ramachandran scatter (backbone torsion angles, revealing secondary-structure composition at a glance), and — for AlphaFold structures — a PAE heatmap (pairwise prediction confidence).

Backbone torsions (φ/ψ). φ (phi) and ψ (psi) are the two rotatable backbone dihedrals per residue: φ is the C(i-1)–N–Cα–C torsion, ψ is the N–Cα–C–N(i+1) torsion, both in degrees on (−180°, 180°]. α-helical residues cluster near (−60°, −45°); β-strand residues near (−120°, +130°). A Ramachandran plot is simply a scatter of (φ, ψ) for every residue.

Foldseek 3Di. A 3Di character summarizes, for each residue, the relative orientation of the Cα frame of its nearest spatial neighbor. Because it encodes fold topology rather than chemistry, 3Di alignments detect remote structural similarity that sequence alignment misses.

Radius of gyration, Cα contacts, bounding box. Three whole-structure scalars: the radius of gyration (RMS distance of Cα from centroid, in Å), the count of Cα–Cα contacts (pairs closer than 8 Å and separated by more than four residues in sequence — i.e. tertiary, not local, contacts), and the bounding-box dimensions. Together they distinguish compact globular folds from extended fibres or disordered chains.

Sequence. Sequence gives the chain of amino acids in standard one-letter code (A=alanine, C=cysteine, …, Y=tyrosine), read N→C. It is the only feature that is directly encoded by the gene; all structural features are derived from the folded form of this sequence.

mmCIF coordinates. Atomic coordinates in PDBx/mmCIF format — the same representation the Protein Data Bank distributes. Each line of the _atom_site loop places one backbone atom in Cartesian space (units: ångströms, origin: arbitrary).

Secondary structure (3-state, P-SEA). Three-state secondary structure (P-SEA) collapses the eight DSSP classes into helix (a), strand (b), and coil (c). P-SEA assigns these from Cα geometry alone — distances and angles — without requiring backbone oxygens, so it works on any Cα trace.

InterPro / GO / CATH / organism. Functional annotations link the protein to curated databases. InterPro entries identify conserved domains and families by matching the sequence against member-database signatures (Pfam, PROSITE, CDD, …). Gene Ontology (GO) terms describe molecular function, biological process, and cellular component in a controlled vocabulary. CATH places the structure in a hierarchical fold classification (Class/Architecture/Topology/Homologous-superfamily). The organism is the source species.

B-factor. B-factor (Debye–Waller factor) reflects atomic displacement in the crystal lattice. It is an experimental observable (units Å²), not a prediction; low values mean the atom is pinned down, high values mean it moves or is heterogeneous across the crystal.

Rendered structure images. Structure images are PyMOL renders from six orthogonal camera directions. Cartoon representation draws helices as coils and strands as arrows; sticks shows the backbone as bonds; surface shows the solvent-excluded envelope. Rainbow coloring maps sequence position to hue (blue→red, N→C); chain coloring assigns a distinct color per polypeptide.

Solvent-accessible surface area. Solvent-accessible surface area (SASA) is the area in Å² traced out by the centre of a 1.4 Å probe sphere (a water molecule) rolled over the protein's van der Waals surface (Shrake–Rupley / Lee–Richards construction). Buried residues have near-zero SASA; fully exposed residues can exceed 200 Å². The total SASA scales roughly with the number of surface residues.

Secondary structure (8-state, DSSP). The SS8 string is DSSP's per-residue secondary-structure call. α-helix (H) means an i→i+4 H-bond ladder; β-strand (E) means the residue participates in a β-sheet; 3₁₀ (G) and π (I) are tighter and wider helices; T/S are turns/bends; '-' is loop.

pLDDT. For AlphaFold models, the B-factor field carries pLDDT — the model's own estimate of local accuracy on a 0–100 scale. Regions with pLDDT<50 should be treated as essentially unmodeled; they often correspond to intrinsically disordered segments.

Nearest PDB structures. Nearest PDB neighbors are the top structural matches found by Foldseek when searching this structure against the entire Protein Data Bank. Each hit reports a TM-score (0 to 1; >0.5 almost always implies the same fold) and an E-value. These are *structural* homologs — they may share no detectable sequence similarity.